Protein AF-A0AA39ZTA0-F1 (afdb_monomer_lite)

Sequence (202 aa):
MQQQRVEQLEAGILAISVSYLLHEIGENNQLAEERLALEELPQDPDLFDNDHMPTEVSLYCSWEAWEEDTAHYDPTECGFGELFVYASCHWTEHFGAVSAASLLPSVAKIEVSCQAGSTRLHSSIAQNCRPDCATKPRLAFDSSLYGALSITSLYGSEAMLQRVLDKSDLDGLGDAFLPRPVMKAADQSLPQICNKERLKRD

Radius of gyration: 18.58 Å; chains: 1; bounding box: 50×43×49 Å

Organism: NCBI:txid1954250

Structure (mmCIF, N/CA/C/O backbone):
data_AF-A0AA39ZTA0-F1
#
_entry.id   AF-A0AA39ZTA0-F1
#
loop_
_atom_site.group_PDB
_atom_site.id
_atom_site.type_symbol
_atom_site.label_atom_id
_atom_site.label_alt_id
_atom_site.label_comp_id
_atom_site.label_asym_id
_atom_site.label_entity_id
_atom_site.label_seq_id
_atom_site.pdbx_PDB_ins_code
_atom_site.Cartn_x
_atom_site.Cartn_y
_atom_site.Cartn_z
_atom_site.occupancy
_atom_site.B_iso_or_equiv
_atom_site.auth_seq_id
_atom_site.auth_comp_id
_atom_site.auth_asym_id
_atom_site.auth_atom_id
_atom_site.pdbx_PDB_model_num
ATOM 1 N N . MET A 1 1 ? -11.759 22.170 15.102 1.00 63.50 1 MET A N 1
ATOM 2 C CA . MET A 1 1 ? -12.431 22.317 13.788 1.00 63.50 1 MET A CA 1
ATOM 3 C C . MET A 1 1 ? -11.475 22.059 12.621 1.00 63.50 1 MET A C 1
ATOM 5 O O . MET A 1 1 ? -11.820 21.273 11.755 1.00 63.50 1 MET A O 1
ATOM 9 N N . GLN A 1 2 ? -10.274 22.655 12.602 1.00 81.06 2 GLN A N 1
ATOM 10 C CA . GLN A 1 2 ? -9.287 22.438 11.530 1.00 81.06 2 GLN A CA 1
ATOM 11 C C . GLN A 1 2 ? -8.723 21.006 11.501 1.00 81.06 2 GLN A C 1
ATOM 13 O O . GLN A 1 2 ? -8.750 20.386 10.449 1.00 81.06 2 GLN A O 1
ATOM 18 N N . GLN A 1 3 ? -8.347 20.438 12.655 1.00 83.69 3 GLN A N 1
ATOM 19 C CA . GLN A 1 3 ? -7.861 19.049 12.742 1.00 83.69 3 GLN A CA 1
ATOM 20 C C . GLN A 1 3 ? -8.875 18.024 12.215 1.00 83.69 3 GLN A C 1
ATOM 22 O O . GLN A 1 3 ? -8.532 17.142 11.443 1.00 83.69 3 GLN A O 1
ATOM 27 N N . GLN A 1 4 ? -10.148 18.190 12.577 1.00 86.19 4 GLN A N 1
ATOM 28 C CA . GLN A 1 4 ? -11.228 17.314 12.120 1.00 86.19 4 GLN A CA 1
ATOM 29 C C . GLN A 1 4 ? -11.439 17.394 10.601 1.00 86.19 4 GLN A C 1
ATOM 31 O O . GLN A 1 4 ? -11.768 16.396 9.974 1.00 86.19 4 GLN A O 1
ATOM 36 N N . ARG A 1 5 ? -11.252 18.577 10.002 1.00 91.25 5 ARG A N 1
ATOM 37 C CA . ARG A 1 5 ? -11.316 18.742 8.545 1.00 91.25 5 ARG A CA 1
ATOM 38 C C . ARG A 1 5 ? -10.146 18.061 7.844 1.00 91.25 5 ARG A C 1
ATOM 40 O O . ARG A 1 5 ? -10.370 17.431 6.822 1.00 91.25 5 ARG A O 1
ATOM 47 N N . VAL A 1 6 ? -8.936 18.181 8.392 1.00 92.94 6 VAL A N 1
ATOM 48 C CA . VAL A 1 6 ? -7.755 17.482 7.865 1.00 92.94 6 VAL A CA 1
ATOM 49 C C . VAL A 1 6 ? -8.001 15.979 7.902 1.00 92.94 6 VAL A C 1
ATOM 51 O O . VAL A 1 6 ? -7.967 15.340 6.865 1.00 92.94 6 VAL A O 1
ATOM 54 N N . GLU A 1 7 ? -8.396 15.431 9.048 1.00 93.00 7 GLU A N 1
ATOM 55 C CA . GLU A 1 7 ? -8.653 13.994 9.186 1.00 93.00 7 GLU A CA 1
ATOM 56 C C . GLU A 1 7 ? -9.778 13.477 8.266 1.00 93.00 7 GLU A C 1
ATOM 58 O O . GLU A 1 7 ? -9.715 12.359 7.763 1.00 93.00 7 GLU A O 1
ATOM 63 N N . GLN A 1 8 ? -10.798 14.296 7.988 1.00 94.31 8 GLN A N 1
ATOM 64 C CA . GLN A 1 8 ? -11.824 13.971 6.990 1.00 94.31 8 GLN A CA 1
ATOM 65 C C . GLN A 1 8 ? -11.265 13.904 5.565 1.00 94.31 8 GLN A C 1
ATOM 67 O O . GLN A 1 8 ? -11.695 13.048 4.793 1.00 94.31 8 GLN A O 1
ATOM 72 N N . LEU A 1 9 ? -10.331 14.791 5.214 1.00 95.69 9 LEU A N 1
ATOM 73 C CA . LEU A 1 9 ? -9.652 14.760 3.919 1.00 95.69 9 LEU A CA 1
ATOM 74 C C . LEU A 1 9 ? -8.748 13.531 3.816 1.00 95.69 9 LEU A C 1
ATOM 76 O O . LEU A 1 9 ? -8.866 12.800 2.840 1.00 95.69 9 LEU A O 1
ATOM 80 N N . GLU A 1 10 ? -7.945 13.254 4.846 1.00 96.00 10 GLU A N 1
ATOM 81 C CA . GLU A 1 10 ? -7.108 12.048 4.943 1.00 96.00 10 GLU A CA 1
ATOM 82 C C . GLU A 1 10 ? -7.944 10.777 4.738 1.00 96.00 10 GLU A C 1
ATOM 84 O O . GLU A 1 10 ? -7.611 9.923 3.919 1.00 96.00 10 GLU A O 1
ATOM 89 N N . ALA A 1 11 ? -9.099 10.682 5.406 1.00 94.88 11 ALA A N 1
ATOM 90 C CA . ALA A 1 11 ? -10.012 9.553 5.256 1.00 94.88 11 ALA A CA 1
ATOM 91 C C . ALA A 1 11 ? -10.636 9.461 3.858 1.00 94.88 11 ALA A C 1
ATOM 93 O O . ALA A 1 11 ? -10.812 8.360 3.331 1.00 94.88 11 ALA A O 1
ATOM 94 N N . GLY A 1 12 ? -10.967 10.602 3.249 1.00 95.88 12 GLY A N 1
ATOM 95 C CA . GLY A 1 12 ? -11.469 10.662 1.879 1.00 95.88 12 GLY A CA 1
ATOM 96 C C . GLY A 1 12 ? -10.432 10.177 0.866 1.00 95.88 12 GLY A C 1
ATOM 97 O O . GLY A 1 12 ? -10.748 9.331 0.030 1.00 95.88 12 GLY A O 1
ATOM 98 N N . ILE A 1 13 ? -9.193 10.660 0.981 1.00 96.12 13 ILE A N 1
ATOM 99 C CA . ILE A 1 13 ? -8.084 10.268 0.105 1.00 96.12 13 ILE A CA 1
ATOM 100 C C . ILE A 1 13 ? -7.766 8.785 0.294 1.00 96.12 13 ILE A C 1
ATOM 102 O O . ILE A 1 13 ? -7.738 8.045 -0.683 1.00 96.12 13 ILE A O 1
ATOM 106 N N . LEU A 1 14 ? -7.646 8.317 1.540 1.00 95.31 14 LEU A N 1
ATOM 107 C CA . LEU A 1 14 ? -7.464 6.900 1.855 1.00 95.31 14 LEU A CA 1
ATOM 108 C C . LEU A 1 14 ? -8.540 6.025 1.202 1.00 95.31 14 LEU A C 1
ATOM 110 O O . LEU A 1 14 ? -8.228 4.994 0.609 1.00 95.31 14 LEU A O 1
ATOM 114 N N . ALA A 1 15 ? -9.812 6.422 1.301 1.00 93.62 15 ALA A N 1
ATOM 115 C CA . ALA A 1 15 ? -10.914 5.661 0.724 1.00 93.62 15 ALA A CA 1
ATOM 116 C C . ALA A 1 15 ? -10.829 5.582 -0.808 1.00 93.62 15 ALA A C 1
ATOM 118 O O . ALA A 1 15 ? -11.132 4.524 -1.373 1.00 93.62 15 ALA A O 1
ATOM 119 N N . ILE A 1 16 ? -10.413 6.670 -1.464 1.00 93.75 16 ILE A N 1
ATOM 120 C CA . ILE A 1 16 ? -10.182 6.714 -2.911 1.00 93.75 16 ILE A CA 1
ATOM 121 C C . ILE A 1 16 ? -9.004 5.809 -3.272 1.00 93.75 16 ILE A C 1
ATOM 123 O O . ILE A 1 16 ? -9.192 4.899 -4.075 1.00 93.75 16 ILE A O 1
ATOM 127 N N . SER A 1 17 ? -7.844 5.981 -2.631 1.00 93.44 17 SER A N 1
ATOM 128 C CA . SER A 1 17 ? -6.638 5.195 -2.910 1.00 93.44 17 SER A CA 1
ATOM 129 C C . SER A 1 17 ? -6.876 3.700 -2.709 1.00 93.44 17 SER A C 1
ATOM 131 O O . SER A 1 17 ? -6.618 2.914 -3.612 1.00 93.44 17 SER A O 1
ATOM 133 N N . VAL A 1 18 ? -7.467 3.287 -1.583 1.00 90.50 18 VAL A N 1
ATOM 134 C CA . VAL A 1 18 ? -7.785 1.869 -1.332 1.00 90.50 18 VAL A CA 1
ATOM 135 C C . VAL A 1 18 ? -8.753 1.327 -2.383 1.00 90.50 18 VAL A C 1
ATOM 137 O O . VAL A 1 18 ? -8.561 0.225 -2.886 1.00 90.50 18 VAL A O 1
ATOM 140 N N . SER A 1 19 ? -9.788 2.086 -2.751 1.00 90.00 19 SER A N 1
ATOM 141 C CA . SER A 1 19 ? -10.749 1.628 -3.764 1.00 90.00 19 SER A CA 1
ATOM 142 C C . SER A 1 19 ? -10.118 1.533 -5.157 1.00 90.00 19 SER A C 1
ATOM 144 O O . SER A 1 19 ? -10.427 0.602 -5.896 1.00 90.00 19 SER A O 1
ATOM 146 N N . TYR A 1 20 ? -9.213 2.454 -5.488 1.00 89.44 20 TYR A N 1
ATOM 147 C CA . TYR A 1 20 ? -8.450 2.461 -6.730 1.00 89.44 20 TYR A CA 1
ATOM 148 C C . TYR A 1 20 ? -7.527 1.239 -6.828 1.00 89.44 20 TYR A C 1
ATOM 150 O O . TYR A 1 20 ? -7.653 0.445 -7.758 1.00 89.44 20 TYR A O 1
ATOM 158 N N . LEU A 1 21 ? -6.690 1.008 -5.808 1.00 87.00 21 LEU A N 1
ATOM 159 C CA . LEU A 1 21 ? -5.797 -0.157 -5.736 1.00 87.00 21 LEU A CA 1
ATOM 160 C C . LEU A 1 21 ? -6.590 -1.475 -5.778 1.00 87.00 21 LEU A C 1
ATOM 162 O O . LEU A 1 21 ? -6.141 -2.470 -6.350 1.00 87.00 21 LEU A O 1
ATOM 166 N N . LEU A 1 22 ? -7.798 -1.490 -5.201 1.00 84.94 22 LEU A N 1
ATOM 167 C CA . LEU A 1 22 ? -8.698 -2.638 -5.267 1.00 84.94 22 LEU A CA 1
ATOM 168 C C . LEU A 1 22 ? -9.242 -2.910 -6.677 1.00 84.94 22 LEU A C 1
ATOM 170 O O . LEU A 1 22 ? -9.410 -4.074 -7.043 1.00 84.94 22 LEU A O 1
ATOM 174 N N . HIS A 1 23 ? -9.559 -1.871 -7.443 1.00 79.88 23 HIS A N 1
ATOM 175 C CA . HIS A 1 23 ? -10.194 -2.029 -8.748 1.00 79.88 23 HIS A CA 1
ATOM 176 C C . HIS A 1 23 ? -9.184 -2.266 -9.873 1.00 79.88 23 HIS A C 1
ATOM 178 O O . HIS A 1 23 ? -9.436 -3.088 -10.749 1.00 79.88 23 HIS A O 1
ATOM 184 N N . GLU A 1 24 ? -8.049 -1.571 -9.834 1.00 68.44 24 GLU A N 1
ATOM 185 C CA . GLU A 1 24 ? -7.188 -1.419 -11.008 1.00 68.44 24 GLU A CA 1
ATOM 186 C C . GLU A 1 24 ? -6.029 -2.407 -11.061 1.00 68.44 24 GLU A C 1
ATOM 188 O O . GLU A 1 24 ? -5.703 -2.919 -12.126 1.00 68.44 24 GLU A O 1
ATOM 193 N N . ILE A 1 25 ? -5.449 -2.750 -9.908 1.00 66.62 25 ILE A N 1
ATOM 194 C CA . ILE A 1 25 ? -4.310 -3.675 -9.873 1.00 66.62 25 ILE A CA 1
ATOM 195 C C . ILE A 1 25 ? -4.772 -5.132 -10.050 1.00 66.62 25 ILE A C 1
ATOM 197 O O . ILE A 1 25 ? -4.015 -5.960 -10.546 1.00 66.62 25 ILE A O 1
ATOM 201 N N . GLY A 1 26 ? -6.033 -5.449 -9.719 1.00 60.84 26 GLY A N 1
ATOM 202 C CA . GLY A 1 26 ? -6.649 -6.752 -10.007 1.00 60.84 26 GLY A CA 1
ATOM 203 C C . GLY A 1 26 ? -5.749 -7.966 -9.708 1.00 60.84 26 GLY A C 1
ATOM 204 O O . GLY A 1 26 ? -4.982 -7.968 -8.747 1.00 60.84 26 GLY A O 1
ATOM 205 N N . GLU A 1 27 ? -5.854 -9.012 -10.531 1.00 60.31 27 GLU A N 1
ATOM 206 C CA . GLU A 1 27 ? -4.940 -10.172 -10.516 1.00 60.31 27 GLU A CA 1
ATOM 207 C C . GLU A 1 27 ? -3.770 -10.025 -11.510 1.00 60.31 27 GLU A C 1
ATOM 209 O O . GLU A 1 27 ? -2.899 -10.894 -11.581 1.00 60.31 27 GLU A O 1
ATOM 214 N N . ASN A 1 28 ? -3.726 -8.934 -12.280 1.00 57.78 28 ASN A N 1
ATOM 215 C CA . ASN A 1 28 ? -2.764 -8.760 -13.362 1.00 57.78 28 ASN A CA 1
ATOM 216 C C . ASN A 1 28 ? -1.393 -8.351 -12.813 1.00 57.78 28 ASN A C 1
ATOM 218 O O . ASN A 1 28 ? -1.232 -7.263 -12.266 1.00 57.78 28 ASN A O 1
ATOM 222 N N . ASN A 1 29 ? -0.378 -9.200 -12.997 1.00 60.38 29 ASN A N 1
ATOM 223 C CA . ASN A 1 29 ? 0.992 -8.914 -12.557 1.00 60.38 29 ASN A CA 1
ATOM 224 C C . ASN A 1 29 ? 1.724 -8.020 -13.567 1.00 60.38 29 ASN A C 1
ATOM 226 O O . ASN A 1 29 ? 2.655 -8.445 -14.247 1.00 60.38 29 ASN A O 1
ATOM 230 N N . GLN A 1 30 ? 1.247 -6.785 -13.716 1.00 63.78 30 GLN A N 1
ATOM 231 C CA . GLN A 1 30 ? 1.757 -5.834 -14.707 1.00 63.78 30 GLN A CA 1
ATOM 232 C C . GLN A 1 30 ? 3.127 -5.250 -14.338 1.00 63.78 30 GLN A C 1
ATOM 234 O O . GLN A 1 30 ? 3.853 -4.822 -15.229 1.00 63.78 30 GLN A O 1
ATOM 239 N N . LEU A 1 31 ? 3.511 -5.307 -13.061 1.00 64.56 31 LEU A N 1
ATOM 240 C CA . LEU A 1 31 ? 4.763 -4.766 -12.521 1.00 64.56 31 LEU A CA 1
ATOM 241 C C . LEU A 1 31 ? 5.812 -5.857 -12.232 1.00 64.56 31 LEU A C 1
ATOM 243 O O . LEU A 1 31 ? 6.645 -5.706 -11.342 1.00 64.56 31 LEU A O 1
ATOM 247 N N . ALA A 1 32 ? 5.745 -6.986 -12.946 1.00 63.62 32 ALA A N 1
ATOM 248 C CA . ALA A 1 32 ? 6.699 -8.076 -12.780 1.00 63.62 32 ALA A CA 1
ATOM 249 C C . ALA A 1 32 ? 8.136 -7.575 -13.002 1.00 63.62 32 ALA A C 1
ATOM 251 O O . ALA A 1 32 ? 8.416 -6.922 -14.007 1.00 63.62 32 ALA A O 1
ATOM 252 N N . GLU A 1 33 ? 9.047 -7.922 -12.090 1.00 64.12 33 GLU A N 1
ATOM 253 C CA . GLU A 1 33 ? 10.464 -7.524 -12.137 1.00 64.12 33 GLU A CA 1
ATOM 254 C C . GLU A 1 33 ? 11.126 -7.863 -13.481 1.00 64.12 33 GLU A C 1
ATOM 256 O O . GLU A 1 33 ? 11.982 -7.126 -13.957 1.00 64.12 33 GLU A O 1
ATOM 261 N N . GLU A 1 34 ? 10.667 -8.931 -14.138 1.00 58.25 34 GLU A N 1
ATOM 262 C CA . GLU A 1 34 ? 11.105 -9.337 -15.476 1.00 58.25 34 GLU A CA 1
ATOM 263 C C . GLU A 1 34 ? 10.804 -8.290 -16.561 1.00 58.25 34 GLU A C 1
ATOM 265 O O . GLU A 1 34 ? 11.609 -8.121 -17.473 1.00 58.25 34 GLU A O 1
ATOM 270 N N . ARG A 1 35 ? 9.674 -7.570 -16.482 1.00 62.28 35 ARG A N 1
ATOM 271 C CA . ARG A 1 35 ? 9.351 -6.490 -17.432 1.00 62.28 35 ARG A CA 1
ATOM 272 C C . ARG A 1 35 ? 10.232 -5.268 -17.204 1.00 62.28 35 ARG A C 1
ATOM 274 O O . ARG A 1 35 ? 10.745 -4.724 -18.173 1.00 62.28 35 ARG A O 1
ATOM 281 N N . LEU A 1 36 ? 10.455 -4.893 -15.946 1.00 67.31 36 LEU A N 1
ATOM 282 C CA . LEU A 1 36 ? 11.346 -3.780 -15.599 1.00 67.31 36 LEU A CA 1
ATOM 283 C C . LEU A 1 36 ? 12.800 -4.079 -15.994 1.00 67.31 36 LEU A C 1
ATOM 285 O O . LEU A 1 36 ? 13.506 -3.201 -16.474 1.00 67.31 36 LEU A O 1
ATOM 289 N N . ALA A 1 37 ? 13.236 -5.336 -15.871 1.00 63.66 37 ALA A N 1
ATOM 290 C CA . ALA A 1 37 ? 14.558 -5.766 -16.320 1.00 63.66 37 ALA A CA 1
ATOM 291 C C . ALA A 1 37 ? 14.762 -5.613 -17.840 1.00 63.66 37 ALA A C 1
ATOM 293 O O . ALA A 1 37 ? 15.895 -5.443 -18.286 1.00 63.66 37 ALA A O 1
ATOM 294 N N . LEU A 1 38 ? 13.690 -5.661 -18.643 1.00 61.66 38 LEU A N 1
ATOM 295 C CA . LEU A 1 38 ? 13.763 -5.406 -20.086 1.00 61.66 38 LEU A CA 1
ATOM 296 C C . LEU A 1 38 ? 13.933 -3.916 -20.405 1.00 61.66 38 LEU A C 1
ATOM 298 O O . LEU A 1 38 ? 14.583 -3.590 -21.394 1.00 61.6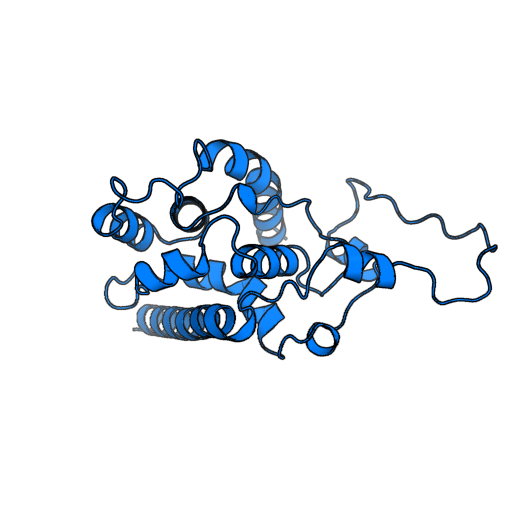6 38 LEU A O 1
ATOM 302 N N . GLU A 1 39 ? 13.383 -3.026 -19.579 1.00 62.06 39 GLU A N 1
ATOM 303 C CA . GLU A 1 39 ? 13.578 -1.575 -19.705 1.00 62.06 39 GLU A CA 1
ATOM 304 C C . GLU A 1 39 ? 14.989 -1.145 -19.283 1.00 62.06 39 GLU A C 1
ATOM 306 O O . GLU A 1 39 ? 15.495 -0.140 -19.773 1.00 62.06 39 GLU A O 1
ATOM 311 N N . GLU A 1 40 ? 15.667 -1.938 -18.446 1.00 62.88 40 GLU A N 1
ATOM 312 C CA . GLU A 1 40 ? 17.084 -1.727 -18.115 1.00 62.88 40 GLU A CA 1
ATOM 313 C C . GLU A 1 40 ? 18.045 -2.116 -19.242 1.00 62.88 40 GLU A C 1
ATOM 315 O O . GLU A 1 40 ? 19.233 -1.787 -19.180 1.00 62.88 40 GLU A O 1
ATOM 320 N N . LEU A 1 41 ? 17.575 -2.852 -20.256 1.00 58.25 41 LEU A N 1
ATOM 321 C CA . LEU A 1 41 ? 18.437 -3.230 -21.366 1.00 58.25 41 LEU A CA 1
ATOM 322 C C . LEU A 1 41 ? 18.794 -1.980 -22.179 1.00 58.25 41 LEU A C 1
ATOM 324 O O . LEU A 1 41 ? 17.885 -1.242 -22.576 1.00 58.25 41 LEU A O 1
ATOM 328 N N . PRO A 1 42 ? 20.088 -1.763 -22.487 1.00 56.44 42 PRO A N 1
ATOM 329 C CA . PRO A 1 42 ? 20.500 -0.673 -23.355 1.00 56.44 42 PRO A CA 1
ATOM 330 C C . PRO A 1 42 ? 19.749 -0.780 -24.683 1.00 56.44 42 PRO A C 1
ATOM 332 O O . PRO A 1 42 ? 19.878 -1.773 -25.399 1.00 56.44 42 PRO A O 1
ATOM 335 N N . GLN A 1 43 ? 18.954 0.237 -25.009 1.00 54.78 43 GLN A N 1
ATOM 336 C CA . GLN A 1 43 ? 18.235 0.312 -26.286 1.00 54.78 43 GLN A CA 1
ATOM 337 C C . GLN A 1 43 ? 19.137 0.838 -27.422 1.00 54.78 43 GLN A C 1
ATOM 339 O O . GLN A 1 43 ? 18.671 1.021 -28.547 1.00 54.78 43 GLN A O 1
ATOM 344 N N . ASP A 1 44 ? 20.419 1.097 -27.133 1.00 51.88 44 ASP A N 1
ATOM 345 C CA . ASP A 1 44 ? 21.379 1.721 -28.045 1.00 51.88 44 ASP A CA 1
ATOM 346 C C . ASP A 1 44 ? 22.199 0.672 -28.833 1.00 51.88 44 ASP A C 1
ATOM 348 O O . ASP A 1 44 ? 22.609 -0.340 -28.257 1.00 51.88 44 ASP A O 1
ATOM 352 N N . PRO A 1 45 ? 22.496 0.877 -30.135 1.00 51.06 45 PRO A N 1
ATOM 353 C CA . PRO A 1 45 ? 23.325 -0.038 -30.925 1.00 51.06 45 PRO A CA 1
ATOM 354 C C . PRO A 1 45 ? 24.809 -0.073 -30.518 1.00 51.06 45 PRO A C 1
ATOM 356 O O . PRO A 1 45 ? 25.505 -1.017 -30.895 1.00 51.06 45 PRO A O 1
ATOM 359 N N . ASP A 1 46 ? 25.302 0.917 -29.766 1.00 53.72 46 ASP A N 1
ATOM 360 C CA . ASP A 1 46 ? 26.715 1.043 -29.365 1.00 53.72 46 ASP A CA 1
ATOM 361 C C . ASP A 1 46 ? 27.018 0.333 -28.029 1.00 53.72 46 ASP A C 1
ATOM 363 O O . ASP A 1 46 ? 27.601 0.875 -27.094 1.00 53.72 46 ASP A O 1
ATOM 367 N N . LEU A 1 47 ? 26.671 -0.955 -27.968 1.00 50.28 47 LEU A N 1
ATOM 368 C CA . LEU A 1 47 ? 26.856 -1.875 -26.830 1.00 50.28 47 LEU A CA 1
ATOM 369 C C . LEU A 1 47 ? 28.325 -2.157 -26.420 1.00 50.28 47 LEU A C 1
ATOM 371 O O . LEU A 1 47 ? 28.575 -3.081 -25.644 1.00 50.28 47 LEU A O 1
ATOM 375 N N . PHE A 1 48 ? 29.307 -1.412 -26.936 1.00 51.78 48 PHE A N 1
ATOM 376 C CA . PHE A 1 48 ? 30.739 -1.648 -26.695 1.00 51.78 48 PHE A CA 1
ATOM 377 C C . PHE A 1 48 ? 31.521 -0.423 -26.207 1.00 51.78 48 PHE A C 1
ATOM 379 O O . PHE A 1 48 ? 32.750 -0.509 -26.130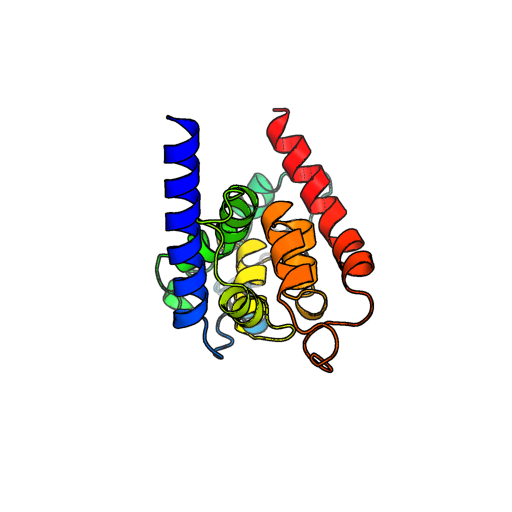 1.00 51.78 48 PHE A O 1
ATOM 386 N N . ASP A 1 49 ? 30.861 0.684 -25.856 1.00 53.88 49 ASP A N 1
ATOM 387 C CA . ASP A 1 49 ? 31.557 1.793 -25.200 1.00 53.88 49 ASP A CA 1
ATOM 388 C C . ASP A 1 49 ? 31.662 1.524 -23.689 1.00 53.88 49 ASP A C 1
ATOM 390 O O . ASP A 1 49 ? 30.674 1.448 -22.961 1.00 53.88 49 ASP A O 1
ATOM 394 N N . ASN A 1 50 ? 32.884 1.262 -23.233 1.00 46.75 50 ASN A N 1
ATOM 395 C CA . ASN A 1 50 ? 33.182 0.600 -21.956 1.00 46.75 50 ASN A CA 1
ATOM 396 C C . ASN A 1 50 ? 33.345 1.589 -20.780 1.00 46.75 50 ASN A C 1
ATOM 398 O O . ASN A 1 50 ? 33.873 1.213 -19.735 1.00 46.75 50 ASN A O 1
ATOM 402 N N . ASP A 1 51 ? 32.937 2.850 -20.960 1.00 52.44 51 ASP A N 1
ATOM 403 C CA . ASP A 1 51 ? 33.220 3.949 -20.022 1.00 52.44 51 ASP A CA 1
ATOM 404 C C . ASP A 1 51 ? 32.060 4.290 -19.066 1.00 52.44 51 ASP A C 1
ATOM 406 O O . ASP A 1 51 ? 32.245 5.070 -18.131 1.00 52.44 51 ASP A O 1
ATOM 410 N N . HIS A 1 52 ? 30.891 3.658 -19.209 1.00 46.22 52 HIS A N 1
ATOM 411 C CA . HIS A 1 52 ? 29.773 3.814 -18.272 1.00 46.22 52 HIS A CA 1
ATOM 412 C C . HIS A 1 52 ? 29.578 2.551 -17.428 1.00 46.22 52 HIS A C 1
ATOM 414 O O . HIS A 1 52 ? 28.711 1.719 -17.681 1.00 46.22 52 HIS A O 1
ATOM 420 N N . MET A 1 53 ? 30.407 2.403 -16.394 1.00 42.25 53 MET A N 1
ATOM 421 C CA . MET A 1 53 ? 30.124 1.454 -15.317 1.00 42.25 53 MET A CA 1
ATOM 422 C C . MET A 1 53 ? 28.841 1.895 -14.590 1.00 42.25 53 MET A C 1
ATOM 424 O O . MET A 1 53 ? 28.794 3.044 -14.149 1.00 42.25 53 MET A O 1
ATOM 428 N N . PRO A 1 54 ? 27.827 1.021 -14.422 1.00 46.06 54 PRO A N 1
ATOM 429 C CA . PRO A 1 54 ? 26.645 1.340 -13.631 1.00 46.06 54 PRO A CA 1
ATOM 430 C C . PRO A 1 54 ? 27.076 1.751 -12.227 1.00 46.06 54 PRO A C 1
ATOM 432 O O . PRO A 1 54 ? 27.845 1.029 -11.584 1.00 46.06 54 PRO A O 1
ATOM 435 N N . THR A 1 55 ? 26.589 2.893 -11.752 1.00 47.22 55 THR A N 1
ATOM 436 C CA . THR A 1 55 ? 26.857 3.374 -10.401 1.00 47.22 55 THR A CA 1
ATOM 437 C C . THR A 1 55 ? 26.268 2.367 -9.406 1.00 47.22 55 THR A C 1
ATOM 439 O O . THR A 1 55 ? 25.069 2.356 -9.131 1.00 47.22 55 THR A O 1
ATOM 442 N N . GLU A 1 56 ? 27.094 1.443 -8.903 1.00 48.38 56 GLU A N 1
ATOM 443 C CA . GLU A 1 56 ? 26.729 0.592 -7.770 1.00 48.38 56 GLU A CA 1
ATOM 444 C C . GLU A 1 56 ? 26.284 1.493 -6.617 1.00 48.38 56 GLU A C 1
ATOM 446 O O . GLU A 1 56 ? 26.902 2.531 -6.364 1.00 48.38 56 GLU A O 1
ATOM 451 N N . VAL A 1 57 ? 25.210 1.095 -5.923 1.00 43.88 57 VAL A N 1
ATOM 452 C CA . VAL A 1 57 ? 24.665 1.827 -4.773 1.00 43.88 57 VAL A CA 1
ATOM 453 C C . VAL A 1 57 ? 25.776 2.036 -3.748 1.00 43.88 57 VAL A C 1
ATOM 455 O O . VAL A 1 57 ? 26.116 1.161 -2.951 1.00 43.88 57 VAL A O 1
ATOM 458 N N . SER A 1 58 ? 26.354 3.229 -3.773 1.00 45.38 58 SER A N 1
ATOM 459 C CA . SER A 1 58 ? 27.272 3.699 -2.757 1.00 45.38 58 SER A CA 1
ATOM 460 C C . SER A 1 58 ? 26.446 4.082 -1.536 1.00 45.38 58 SER A C 1
ATOM 462 O O . SER A 1 58 ? 25.492 4.849 -1.645 1.00 45.38 58 SER A O 1
ATOM 464 N N . LEU A 1 59 ? 26.855 3.626 -0.348 1.00 45.12 59 LEU A N 1
ATOM 465 C CA . LEU A 1 59 ? 26.297 4.041 0.953 1.00 45.12 59 LEU A CA 1
ATOM 466 C C . LEU A 1 59 ? 26.351 5.572 1.200 1.00 45.12 59 LEU A C 1
ATOM 468 O O . LEU A 1 59 ? 25.904 6.036 2.248 1.00 45.12 59 LEU A O 1
ATOM 472 N N . TYR A 1 60 ? 26.918 6.337 0.261 1.00 47.19 60 TYR A N 1
ATOM 473 C CA . TYR A 1 60 ? 27.032 7.794 0.253 1.00 47.19 60 TYR A CA 1
ATOM 474 C C . TYR A 1 60 ? 26.128 8.515 -0.769 1.00 47.19 60 TYR A C 1
ATOM 476 O O . TYR A 1 60 ? 26.134 9.745 -0.772 1.00 47.19 60 TYR A O 1
ATOM 484 N N . CYS A 1 61 ? 25.366 7.815 -1.619 1.00 52.75 61 CYS A N 1
ATOM 485 C CA . CYS A 1 61 ? 24.376 8.459 -2.496 1.00 52.75 61 CYS A CA 1
ATOM 486 C C . CYS A 1 61 ? 23.046 8.668 -1.760 1.00 52.75 61 CYS A C 1
ATOM 488 O O . CYS A 1 61 ? 22.583 7.780 -1.041 1.00 52.75 61 CYS A O 1
ATOM 490 N N . SER A 1 62 ? 22.437 9.846 -1.927 1.00 65.44 62 SER A N 1
ATOM 491 C CA . SER A 1 62 ? 21.052 10.070 -1.503 1.00 65.44 62 SER A CA 1
ATOM 492 C C . SER A 1 62 ? 20.094 9.366 -2.471 1.00 65.44 62 SER A C 1
ATOM 494 O O . SER A 1 62 ? 20.489 9.035 -3.592 1.00 65.44 62 SER A O 1
ATOM 496 N N . TRP A 1 63 ? 18.852 9.105 -2.044 1.00 63.62 63 TRP A N 1
ATOM 497 C CA . TRP A 1 63 ? 17.857 8.456 -2.910 1.00 63.62 63 TRP A CA 1
ATOM 498 C C . TRP A 1 63 ? 17.624 9.266 -4.179 1.00 63.62 63 TRP A C 1
ATOM 500 O O . TRP A 1 63 ? 17.597 8.697 -5.259 1.00 63.62 63 TRP A O 1
ATOM 510 N N . GLU A 1 64 ? 17.580 10.587 -4.037 1.00 66.06 64 GLU A N 1
ATOM 511 C CA . GLU A 1 64 ? 17.337 11.530 -5.122 1.00 66.06 64 GLU A CA 1
ATOM 512 C C . GLU A 1 64 ? 18.444 11.453 -6.186 1.00 66.06 64 GLU A C 1
ATOM 514 O O . GLU A 1 64 ? 18.157 11.364 -7.373 1.00 66.06 64 GLU A O 1
ATOM 519 N N . ALA A 1 65 ? 19.715 11.400 -5.766 1.00 66.06 65 ALA A N 1
ATOM 520 C CA . ALA A 1 65 ? 20.847 11.297 -6.689 1.00 66.06 65 ALA A CA 1
ATOM 521 C C . ALA A 1 65 ? 20.934 9.927 -7.383 1.00 66.06 65 ALA A C 1
ATOM 523 O O . ALA A 1 65 ? 21.439 9.824 -8.496 1.00 66.06 65 ALA A O 1
ATOM 524 N N . TRP A 1 66 ? 20.473 8.867 -6.717 1.00 66.31 66 TRP A N 1
ATOM 525 C CA . TRP A 1 66 ? 20.432 7.526 -7.295 1.00 66.31 66 TRP A CA 1
ATOM 526 C C . TRP A 1 66 ? 19.267 7.358 -8.283 1.00 66.31 66 TRP A C 1
ATOM 528 O O . TRP A 1 66 ? 19.418 6.693 -9.307 1.00 66.31 66 TRP A O 1
ATOM 538 N N . GLU A 1 67 ? 18.122 7.980 -8.003 1.00 68.12 67 GLU A N 1
ATOM 539 C CA . GLU A 1 67 ? 16.964 7.955 -8.898 1.00 68.12 67 GLU A CA 1
ATOM 540 C C . GLU A 1 67 ? 17.207 8.751 -10.173 1.00 68.12 67 GLU A C 1
ATOM 542 O O . GLU A 1 67 ? 16.893 8.242 -11.241 1.00 68.12 67 GLU A O 1
ATOM 547 N N . GLU A 1 68 ? 17.846 9.925 -10.100 1.00 68.62 68 GLU A N 1
ATOM 548 C CA . GLU A 1 68 ? 18.189 10.719 -11.293 1.00 68.62 68 GLU A CA 1
ATOM 549 C C . GLU A 1 68 ? 19.056 9.953 -12.312 1.00 68.62 68 GLU A C 1
ATOM 551 O O . GLU A 1 68 ? 18.932 10.188 -13.513 1.00 68.62 68 GLU A O 1
ATOM 556 N N . ASP A 1 69 ? 19.905 9.028 -11.850 1.00 69.75 69 ASP A N 1
ATOM 557 C CA . ASP A 1 69 ? 20.818 8.228 -12.686 1.00 69.75 69 ASP A CA 1
ATOM 558 C C . ASP A 1 69 ? 20.209 6.880 -13.133 1.00 69.75 69 ASP A C 1
ATOM 560 O O . ASP A 1 69 ? 20.852 6.090 -13.825 1.00 69.75 69 ASP A O 1
ATOM 564 N N . THR A 1 70 ? 18.965 6.584 -12.736 1.00 72.38 70 THR A N 1
ATOM 565 C CA . THR A 1 70 ? 18.289 5.317 -13.051 1.00 72.38 70 THR A CA 1
ATOM 566 C C . THR A 1 70 ? 17.258 5.505 -14.168 1.00 72.38 70 THR A C 1
ATOM 568 O O . THR A 1 70 ? 16.614 6.545 -14.290 1.00 72.38 70 THR A O 1
ATOM 571 N N . ALA A 1 71 ? 17.085 4.489 -15.018 1.00 81.38 71 ALA A N 1
ATOM 572 C CA . ALA A 1 71 ? 16.020 4.485 -16.017 1.00 81.38 71 ALA A CA 1
ATOM 573 C C . ALA A 1 71 ? 14.642 4.541 -15.338 1.00 81.38 71 ALA A C 1
ATOM 575 O O . ALA A 1 71 ? 14.455 3.998 -14.249 1.00 81.38 71 ALA A O 1
ATOM 576 N N . HIS A 1 72 ? 13.672 5.178 -15.990 1.00 85.06 72 HIS A N 1
ATOM 577 C CA . HIS A 1 72 ? 12.316 5.322 -15.472 1.00 85.06 72 HIS A CA 1
ATOM 578 C C . HIS A 1 72 ? 11.315 4.656 -16.409 1.00 85.06 72 HIS A C 1
ATOM 580 O O . HIS A 1 72 ? 11.445 4.770 -17.629 1.00 85.06 72 HIS A O 1
ATOM 586 N N . TYR A 1 73 ? 10.315 3.994 -15.835 1.00 85.69 73 TYR A N 1
ATOM 587 C CA . TYR A 1 73 ? 9.205 3.408 -16.579 1.00 85.69 73 TYR A CA 1
ATOM 588 C C . TYR A 1 73 ? 7.971 4.300 -16.510 1.00 85.69 73 TYR A C 1
ATOM 590 O O . TYR A 1 73 ? 7.784 5.051 -15.551 1.00 85.69 73 TYR A O 1
ATOM 598 N N . ASP A 1 74 ? 7.102 4.184 -17.512 1.00 85.50 74 ASP A N 1
ATOM 599 C CA . ASP A 1 74 ? 5.785 4.809 -17.486 1.00 85.50 74 ASP A CA 1
ATOM 600 C C . ASP A 1 74 ? 4.745 3.800 -16.950 1.00 85.50 74 ASP A C 1
ATOM 602 O O . ASP A 1 74 ? 4.476 2.768 -17.583 1.00 85.50 74 ASP A O 1
ATOM 606 N N . PRO A 1 75 ? 4.114 4.064 -15.790 1.00 85.50 75 PRO A N 1
ATOM 607 C CA . PRO A 1 75 ? 3.046 3.221 -15.259 1.00 85.50 75 PRO A CA 1
ATOM 608 C C . PRO A 1 75 ? 1.885 3.010 -16.241 1.00 85.50 75 PRO A C 1
ATOM 610 O O . PRO A 1 75 ? 1.259 1.947 -16.227 1.00 85.50 75 PRO A O 1
ATOM 613 N N . THR A 1 76 ? 1.619 3.979 -17.122 1.00 85.50 76 THR A N 1
ATOM 614 C CA . THR A 1 76 ? 0.557 3.892 -18.132 1.00 85.50 76 THR A CA 1
ATOM 615 C C . THR A 1 76 ? 0.887 2.914 -19.249 1.00 85.50 76 THR A C 1
ATOM 617 O O . THR A 1 76 ? 0.019 2.135 -19.652 1.00 85.50 76 THR A O 1
ATOM 620 N N . GLU A 1 77 ? 2.153 2.828 -19.660 1.00 82.75 77 GLU A N 1
ATOM 621 C CA . GLU A 1 77 ? 2.645 1.779 -20.564 1.00 82.75 77 GLU A CA 1
ATOM 622 C C . GLU A 1 77 ? 2.642 0.397 -19.890 1.00 82.75 77 GLU A C 1
ATOM 624 O O . GLU A 1 77 ? 2.515 -0.649 -20.541 1.00 82.75 77 GLU A O 1
ATOM 629 N N . CYS A 1 78 ? 2.701 0.370 -18.557 1.00 77.25 78 CYS A N 1
ATOM 630 C CA . CYS A 1 78 ? 2.513 -0.847 -17.779 1.00 77.25 78 CYS A CA 1
ATOM 631 C C . CYS A 1 78 ? 1.045 -1.285 -17.656 1.00 77.25 78 CYS A C 1
ATOM 633 O O . CYS A 1 78 ? 0.817 -2.443 -17.302 1.00 77.25 78 CYS A O 1
ATOM 635 N N . GLY A 1 79 ? 0.080 -0.436 -18.028 1.00 80.00 79 GLY A N 1
ATOM 636 C CA . GLY A 1 79 ? -1.358 -0.712 -17.952 1.00 80.00 79 GLY A CA 1
ATOM 637 C C . GLY A 1 79 ? -2.046 -0.162 -16.700 1.00 80.00 79 GLY A C 1
ATOM 638 O O . GLY A 1 79 ? -3.228 -0.447 -16.498 1.00 80.00 79 GLY A O 1
ATOM 639 N N . PHE A 1 80 ? -1.333 0.627 -15.893 1.00 84.62 80 PHE A N 1
ATOM 640 C CA . PHE A 1 80 ? -1.870 1.324 -14.730 1.00 84.62 80 PHE A CA 1
ATOM 641 C C . PHE A 1 80 ? -2.312 2.746 -15.088 1.00 84.62 80 PHE A C 1
ATOM 643 O O . PHE A 1 80 ? -1.761 3.392 -15.969 1.00 84.62 80 PHE A O 1
ATOM 650 N N . GLY A 1 81 ? -3.310 3.274 -14.400 1.00 85.00 81 GLY A N 1
ATOM 651 C CA . GLY A 1 81 ? -3.782 4.639 -14.587 1.00 85.00 81 GLY A CA 1
ATOM 652 C C . GLY A 1 81 ? -2.964 5.673 -13.820 1.00 85.00 81 GLY A C 1
ATOM 653 O O . GLY A 1 81 ? -2.098 5.370 -13.001 1.00 85.00 81 GLY A O 1
ATOM 654 N N . GLU A 1 82 ? -3.301 6.938 -14.059 1.00 85.94 82 GLU A N 1
ATOM 655 C CA . GLU A 1 82 ? -2.564 8.112 -13.569 1.00 85.94 82 GLU A CA 1
ATOM 656 C C . GLU A 1 82 ? -2.499 8.213 -12.034 1.00 85.94 82 GLU A C 1
ATOM 658 O O . GLU A 1 82 ? -1.610 8.859 -11.484 1.00 85.94 82 GLU A O 1
ATOM 663 N N . LEU A 1 83 ? -3.434 7.578 -11.319 1.00 90.81 83 LEU A N 1
ATOM 664 C CA . LEU A 1 83 ? -3.474 7.613 -9.856 1.00 90.81 83 LEU A CA 1
ATOM 665 C C . LEU A 1 83 ? -2.624 6.505 -9.216 1.00 90.81 83 LEU A C 1
ATOM 667 O O . LEU A 1 83 ? -2.409 6.535 -8.006 1.00 90.81 83 LEU A O 1
ATOM 671 N N . PHE A 1 84 ? -2.124 5.537 -9.986 1.00 90.06 84 PHE A N 1
ATOM 672 C CA . PHE A 1 84 ? -1.470 4.348 -9.444 1.00 90.06 84 PHE A CA 1
ATOM 673 C C . PHE A 1 84 ? -0.234 4.642 -8.606 1.00 90.06 84 PHE A C 1
ATOM 675 O O . PHE A 1 84 ? -0.124 4.105 -7.500 1.00 90.06 84 PHE A O 1
ATOM 682 N N . VAL A 1 85 ? 0.646 5.521 -9.086 1.00 91.12 85 VAL A N 1
ATOM 683 C CA . VAL A 1 85 ? 1.855 5.919 -8.353 1.00 91.12 85 VAL A CA 1
ATOM 684 C C . VAL A 1 85 ? 1.466 6.547 -7.023 1.00 91.12 85 VAL A C 1
ATOM 686 O O . VAL A 1 85 ? 1.849 6.063 -5.960 1.00 91.12 85 VAL A O 1
ATOM 689 N N . TYR A 1 86 ? 0.605 7.565 -7.073 1.00 93.75 86 TYR A N 1
ATOM 690 C CA . TYR A 1 86 ? 0.160 8.274 -5.880 1.00 93.75 86 TYR A CA 1
ATOM 691 C C . TYR A 1 86 ? -0.521 7.340 -4.876 1.00 93.75 86 TYR A C 1
ATOM 693 O O . TYR A 1 86 ? -0.172 7.321 -3.693 1.00 93.75 86 TYR A O 1
ATOM 701 N N . ALA A 1 87 ? -1.486 6.546 -5.346 1.00 93.00 87 ALA A N 1
ATOM 702 C CA . ALA A 1 87 ? -2.227 5.630 -4.501 1.00 93.00 87 ALA A CA 1
ATOM 703 C C . ALA A 1 87 ? -1.284 4.615 -3.856 1.00 93.00 87 ALA A C 1
ATOM 705 O O . ALA A 1 87 ? -1.383 4.416 -2.653 1.00 93.00 87 ALA A O 1
ATOM 706 N N . SER A 1 88 ? -0.350 4.031 -4.608 1.00 90.31 88 SER A N 1
ATOM 707 C CA . SER A 1 88 ? 0.589 3.030 -4.095 1.00 90.31 88 SER A CA 1
ATOM 708 C C . SER A 1 88 ? 1.594 3.601 -3.093 1.00 90.31 88 SER A C 1
ATOM 710 O O . SER A 1 88 ? 1.888 2.935 -2.102 1.00 90.31 88 SER A O 1
ATOM 712 N N . CYS A 1 89 ? 2.068 4.830 -3.301 1.00 90.25 89 CYS A N 1
ATOM 713 C CA . CYS A 1 89 ? 3.080 5.461 -2.450 1.00 90.25 89 CYS A CA 1
ATOM 714 C C . CYS A 1 89 ? 2.509 6.113 -1.179 1.00 90.25 89 CYS A C 1
ATOM 716 O O . CYS A 1 89 ? 3.175 6.126 -0.144 1.00 90.25 89 CYS A O 1
ATOM 718 N N . HIS A 1 90 ? 1.284 6.651 -1.223 1.00 92.31 90 HIS A N 1
ATOM 719 C CA . HIS A 1 90 ? 0.775 7.508 -0.140 1.00 92.31 90 HIS A CA 1
ATOM 720 C C . HIS A 1 90 ? -0.388 6.925 0.658 1.00 92.31 90 HIS A C 1
ATOM 722 O O . HIS A 1 90 ? -0.690 7.425 1.744 1.00 92.31 90 HIS A O 1
ATOM 728 N N . TRP A 1 91 ? -1.043 5.852 0.200 1.00 92.94 91 TRP A N 1
ATOM 729 C CA . TRP A 1 91 ? -2.209 5.326 0.919 1.00 92.94 91 TRP A CA 1
ATOM 730 C C . TRP A 1 91 ? -1.894 4.933 2.371 1.00 92.94 91 TRP A C 1
ATOM 732 O O . TRP A 1 91 ? -2.725 5.165 3.246 1.00 92.94 91 TRP A O 1
ATOM 742 N N . THR A 1 92 ? -0.697 4.406 2.654 1.00 90.75 92 THR A N 1
ATOM 743 C CA . THR A 1 92 ? -0.262 4.058 4.017 1.00 90.75 92 THR A CA 1
ATOM 744 C C . THR A 1 92 ? -0.055 5.279 4.910 1.00 90.75 92 THR A C 1
ATOM 746 O O . THR A 1 92 ? -0.223 5.187 6.122 1.00 90.75 92 THR A O 1
ATOM 749 N N . GLU A 1 93 ? 0.288 6.433 4.335 1.00 91.94 93 GLU A N 1
ATOM 750 C CA . GLU A 1 93 ? 0.447 7.683 5.086 1.00 91.94 93 GLU A CA 1
ATOM 751 C C . GLU A 1 93 ? -0.923 8.197 5.536 1.00 91.94 93 GLU A C 1
ATOM 753 O O . GLU A 1 93 ? -1.133 8.459 6.723 1.00 91.94 93 GLU A O 1
ATOM 758 N N . HIS A 1 94 ? -1.894 8.199 4.619 1.00 94.12 94 HIS A N 1
ATOM 759 C CA . HIS A 1 94 ? -3.291 8.503 4.935 1.00 94.12 94 HIS A CA 1
ATOM 760 C C . HIS A 1 94 ? -3.892 7.476 5.910 1.00 94.12 94 HIS A C 1
ATOM 762 O O . HIS A 1 94 ? -4.668 7.824 6.798 1.00 94.12 94 HIS A O 1
ATOM 768 N N . PHE A 1 95 ? -3.506 6.203 5.795 1.00 92.94 95 PHE A N 1
ATOM 769 C CA . PHE A 1 95 ? -3.950 5.131 6.688 1.00 92.94 95 PHE A CA 1
ATOM 770 C C . PHE A 1 95 ? -3.519 5.352 8.145 1.00 92.94 95 PHE A C 1
ATOM 772 O O . PHE A 1 95 ? -4.306 5.098 9.061 1.00 92.94 95 PHE A O 1
ATOM 779 N N . GLY A 1 96 ? -2.310 5.875 8.359 1.00 92.56 96 GLY A N 1
ATOM 780 C CA . GLY A 1 96 ? -1.804 6.250 9.680 1.00 92.56 96 GLY A CA 1
ATOM 781 C C . GLY A 1 96 ? -2.387 7.557 10.220 1.00 92.56 96 GLY A C 1
ATOM 782 O O . GLY A 1 96 ? -2.508 7.720 11.435 1.00 92.56 96 GLY A O 1
ATOM 783 N N . ALA A 1 97 ? -2.784 8.476 9.336 1.00 92.56 97 ALA A N 1
ATOM 784 C CA . ALA A 1 97 ? -3.312 9.788 9.707 1.00 92.56 97 ALA A CA 1
ATOM 785 C C . ALA A 1 97 ? -4.775 9.761 10.195 1.00 92.56 97 ALA A C 1
ATOM 787 O O . ALA A 1 97 ? -5.204 10.677 10.900 1.00 92.56 97 ALA A O 1
ATOM 788 N N . VAL A 1 98 ? -5.547 8.723 9.851 1.00 92.88 98 VAL A N 1
ATOM 789 C CA . VAL A 1 98 ? -6.953 8.587 10.264 1.00 92.88 98 VAL A CA 1
ATOM 790 C C . VAL A 1 98 ? -7.049 7.814 11.576 1.00 92.88 98 VAL A C 1
ATOM 792 O O . VAL A 1 98 ? -6.705 6.636 11.646 1.00 92.88 98 VAL A O 1
ATOM 795 N N . SER A 1 99 ? -7.586 8.451 12.614 1.00 92.00 99 SER A N 1
ATOM 796 C CA . SER A 1 99 ? -7.737 7.887 13.964 1.00 92.00 99 SER A CA 1
ATOM 797 C C . SER A 1 99 ? -9.195 7.837 14.438 1.00 92.00 99 SER A C 1
ATOM 799 O O . SER A 1 99 ? -9.582 6.961 15.214 1.00 92.00 99 SER A O 1
ATOM 801 N N . ALA A 1 100 ? -10.046 8.733 13.936 1.00 90.88 100 ALA A N 1
ATOM 802 C CA . ALA A 1 100 ? -11.450 8.804 14.297 1.00 90.88 100 ALA A CA 1
ATOM 803 C C . ALA A 1 100 ? -12.200 7.546 13.843 1.00 90.88 100 ALA A C 1
ATOM 805 O O . ALA A 1 100 ? -12.339 7.265 12.651 1.00 90.88 100 ALA A O 1
ATOM 806 N N . ALA A 1 101 ? -12.776 6.825 14.805 1.00 86.25 101 ALA A N 1
ATOM 807 C CA . ALA A 1 101 ? -13.445 5.546 14.583 1.00 86.25 101 ALA A CA 1
ATOM 808 C C . ALA A 1 101 ? -14.525 5.568 13.479 1.00 86.25 101 ALA A C 1
ATOM 810 O O . ALA A 1 101 ? -14.736 4.554 12.811 1.00 86.25 101 ALA A O 1
ATOM 811 N N . SER A 1 102 ? -15.220 6.689 13.270 1.00 89.12 102 SER A N 1
ATOM 812 C CA . SER A 1 102 ? -16.237 6.831 12.217 1.00 89.12 102 SER A CA 1
ATOM 813 C C . SER A 1 102 ? -15.665 6.982 10.803 1.00 89.12 102 SER A C 1
ATOM 815 O O . SER A 1 102 ? -16.403 6.799 9.842 1.00 89.12 102 SER A O 1
ATOM 817 N N . LEU A 1 103 ? -14.388 7.350 10.677 1.00 91.38 103 LEU A N 1
ATOM 818 C CA . LEU A 1 103 ? -13.699 7.618 9.409 1.00 91.38 103 LEU A CA 1
ATOM 819 C C . LEU A 1 103 ? -12.776 6.474 8.977 1.00 91.38 103 LEU A C 1
ATOM 821 O O . LEU A 1 103 ? -12.405 6.378 7.811 1.00 91.38 103 LEU A O 1
ATOM 825 N N . LEU A 1 104 ? -12.418 5.603 9.917 1.00 89.75 104 LEU A N 1
ATOM 826 C CA . LEU A 1 104 ? -11.607 4.421 9.668 1.00 89.75 104 LEU A CA 1
ATOM 827 C C . LEU A 1 104 ? -12.252 3.509 8.598 1.00 89.75 104 LEU A C 1
ATOM 829 O O . LEU A 1 104 ? -13.442 3.187 8.721 1.00 89.75 104 LEU A O 1
ATOM 833 N N . PRO A 1 105 ? -11.485 3.034 7.597 1.00 88.44 105 PRO A N 1
ATOM 834 C CA . PRO A 1 105 ? -11.979 2.128 6.564 1.00 88.44 105 PRO A CA 1
ATOM 835 C C . PRO A 1 105 ? -12.515 0.800 7.120 1.00 88.44 105 PRO A C 1
ATOM 837 O O . PRO A 1 105 ? -12.287 0.414 8.270 1.00 88.44 105 PRO A O 1
ATOM 840 N N . SER A 1 106 ? -13.251 0.082 6.267 1.00 89.69 106 SER A N 1
ATOM 841 C CA . SER A 1 106 ? -13.728 -1.271 6.565 1.00 89.69 106 SER A CA 1
ATOM 842 C C . SER A 1 106 ? -12.557 -2.247 6.670 1.00 89.69 106 SER A C 1
ATOM 844 O O . SER A 1 106 ? -11.738 -2.303 5.755 1.00 89.69 106 SER A O 1
ATOM 846 N N . VAL A 1 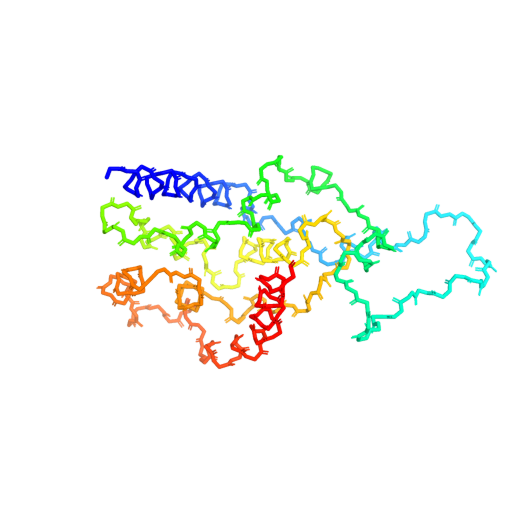107 ? -12.535 -3.063 7.729 1.00 88.56 107 VAL A N 1
ATOM 847 C CA . VAL A 1 107 ? -11.513 -4.105 7.936 1.00 88.56 107 VAL A CA 1
ATOM 848 C C . VAL A 1 107 ? -11.466 -5.064 6.749 1.00 88.56 107 VAL A C 1
ATOM 850 O O . VAL A 1 107 ? -10.396 -5.264 6.196 1.00 88.56 107 VAL A O 1
ATOM 853 N N . ALA A 1 108 ? -12.620 -5.504 6.237 1.00 87.75 108 ALA A N 1
ATOM 854 C CA . ALA A 1 108 ? -12.681 -6.377 5.062 1.00 87.75 108 ALA A CA 1
ATOM 855 C C . ALA A 1 108 ? -12.023 -5.762 3.811 1.00 87.75 108 ALA A C 1
ATOM 857 O O . ALA A 1 108 ? -11.397 -6.464 3.024 1.00 87.75 108 ALA A O 1
ATOM 858 N N . LYS A 1 109 ? -12.127 -4.437 3.614 1.00 87.31 109 LYS A N 1
ATOM 859 C CA . LYS A 1 109 ? -11.434 -3.773 2.494 1.00 87.31 109 LYS A CA 1
ATOM 860 C C . LYS A 1 109 ? -9.921 -3.792 2.692 1.00 87.31 109 LYS A C 1
ATOM 862 O O . LYS A 1 109 ? -9.203 -3.987 1.717 1.00 87.31 109 LYS A O 1
ATOM 867 N N . ILE A 1 110 ? -9.450 -3.595 3.923 1.00 89.00 110 ILE A N 1
ATOM 868 C CA . ILE A 1 110 ? -8.023 -3.669 4.255 1.00 89.00 110 ILE A CA 1
ATOM 869 C C . ILE A 1 110 ? -7.511 -5.100 4.093 1.00 89.00 110 ILE A C 1
ATOM 871 O O . ILE A 1 110 ? -6.482 -5.293 3.462 1.00 89.00 110 ILE A O 1
ATOM 875 N N . GLU A 1 111 ? -8.246 -6.104 4.568 1.00 87.50 111 GLU A N 1
ATOM 876 C CA . GLU A 1 111 ? -7.893 -7.519 4.412 1.00 87.50 111 GLU A CA 1
ATOM 877 C C . GLU A 1 111 ? -7.750 -7.922 2.943 1.00 87.50 111 GLU A C 1
ATOM 879 O O . GLU A 1 111 ? -6.743 -8.515 2.572 1.00 87.50 111 GLU A O 1
ATOM 884 N N . VAL A 1 112 ? -8.701 -7.534 2.088 1.00 86.88 112 VAL A N 1
ATOM 885 C CA . VAL A 1 112 ? -8.636 -7.818 0.644 1.00 86.88 112 VAL A CA 1
ATOM 886 C C . VAL A 1 112 ? -7.515 -7.032 -0.046 1.00 86.88 112 VAL A C 1
ATOM 888 O O . VAL A 1 112 ? -6.864 -7.546 -0.958 1.00 86.88 112 VAL A O 1
ATOM 891 N N . SER A 1 113 ? -7.276 -5.784 0.368 1.00 83.94 113 SER A N 1
ATOM 892 C CA . SER A 1 113 ? -6.211 -4.952 -0.217 1.00 83.94 113 SER A CA 1
ATOM 893 C C . SER A 1 113 ? -4.823 -5.469 0.150 1.00 83.94 113 SER A C 1
ATOM 895 O O . SER A 1 113 ? -3.914 -5.460 -0.675 1.00 83.94 113 SER A O 1
ATOM 897 N N . CYS A 1 114 ? -4.688 -5.955 1.381 1.00 85.56 114 CYS A N 1
ATOM 898 C CA . CYS A 1 114 ? -3.455 -6.440 1.979 1.00 85.56 114 CYS A CA 1
ATOM 899 C C . CYS A 1 114 ? -3.418 -7.967 2.057 1.00 85.56 114 CYS A C 1
ATOM 901 O O . CYS A 1 114 ? -2.781 -8.520 2.955 1.00 85.56 114 CYS A O 1
ATOM 903 N N . GLN A 1 115 ? -4.123 -8.658 1.161 1.00 85.56 115 GLN A N 1
ATOM 904 C CA . GLN A 1 115 ? -4.116 -10.111 1.144 1.00 85.56 115 GLN A CA 1
ATOM 905 C C . GLN A 1 115 ? -2.696 -10.592 0.831 1.00 85.56 115 GLN A C 1
ATOM 907 O O . GLN A 1 115 ? -2.128 -10.245 -0.211 1.00 85.56 115 GLN A O 1
ATOM 912 N N . ALA A 1 116 ? -2.125 -11.377 1.746 1.00 81.62 116 ALA A N 1
ATOM 913 C CA . ALA A 1 116 ? -0.776 -11.909 1.605 1.00 81.62 116 ALA A CA 1
ATOM 914 C C . ALA A 1 116 ? -0.655 -12.733 0.313 1.00 81.62 116 ALA A C 1
ATOM 916 O O . ALA A 1 116 ? -1.551 -13.505 -0.031 1.00 81.62 116 ALA A O 1
ATOM 917 N N . GLY A 1 117 ? 0.440 -12.532 -0.421 1.00 76.88 117 GLY A N 1
ATOM 918 C CA . GLY A 1 117 ? 0.682 -13.204 -1.701 1.00 76.88 117 GLY A CA 1
ATOM 919 C C . GLY A 1 117 ? -0.200 -12.733 -2.863 1.00 76.88 117 GLY A C 1
ATOM 920 O O . GLY A 1 117 ? -0.093 -13.287 -3.953 1.00 76.88 117 GLY A O 1
ATOM 921 N N . SER A 1 118 ? -1.056 -11.722 -2.674 1.00 82.69 118 SER A N 1
ATOM 922 C CA . SER A 1 118 ? -1.823 -11.159 -3.786 1.00 82.69 118 SER A CA 1
ATOM 923 C C . SER A 1 118 ? -0.944 -10.300 -4.696 1.00 82.69 118 SER A C 1
ATOM 925 O O . SER A 1 118 ? -0.125 -9.505 -4.227 1.00 82.69 118 SER A O 1
ATOM 927 N N . THR A 1 119 ? -1.179 -10.400 -6.007 1.00 82.31 119 THR A N 1
ATOM 928 C CA . THR A 1 119 ? -0.553 -9.538 -7.021 1.00 82.31 119 THR A CA 1
ATOM 929 C C . THR A 1 119 ? -0.764 -8.062 -6.706 1.00 82.31 119 THR A C 1
ATOM 931 O O . THR A 1 119 ? 0.154 -7.259 -6.820 1.00 82.31 119 THR A O 1
ATOM 934 N N . ARG A 1 120 ? -1.959 -7.719 -6.216 1.00 85.00 120 ARG A N 1
ATOM 935 C CA . ARG A 1 120 ? -2.319 -6.372 -5.779 1.00 85.00 120 ARG A CA 1
ATOM 936 C C . ARG A 1 120 ? -1.338 -5.798 -4.769 1.00 85.00 120 ARG A C 1
ATOM 938 O O . ARG A 1 120 ? -0.812 -4.701 -4.959 1.00 85.00 120 ARG A O 1
ATOM 945 N N . LEU A 1 121 ? -1.115 -6.549 -3.692 1.00 84.00 121 LEU A N 1
ATOM 946 C CA . LEU A 1 121 ? -0.219 -6.130 -2.632 1.00 84.00 121 LEU A CA 1
ATOM 947 C C . LEU A 1 121 ? 1.218 -6.039 -3.146 1.00 84.00 121 LEU A C 1
ATOM 949 O O . LEU A 1 121 ? 1.916 -5.074 -2.847 1.00 84.00 121 LEU A O 1
ATOM 953 N N .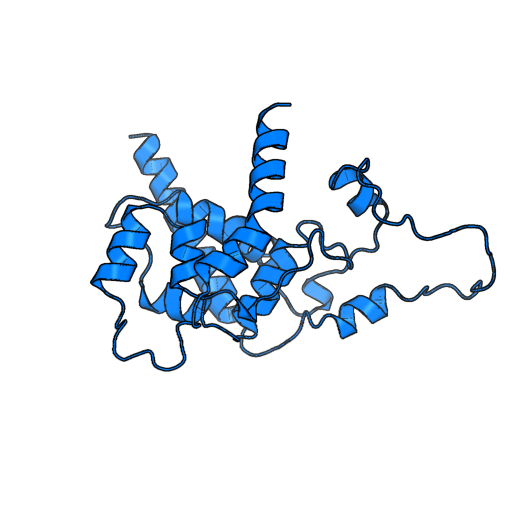 HIS A 1 122 ? 1.630 -7.010 -3.961 1.00 84.94 122 HIS A N 1
ATOM 954 C CA . HIS A 1 122 ? 2.946 -7.012 -4.582 1.00 84.94 122 HIS A CA 1
ATOM 955 C C . HIS A 1 122 ? 3.182 -5.762 -5.440 1.00 84.94 122 HIS A C 1
ATOM 957 O O . HIS A 1 122 ? 4.138 -5.038 -5.183 1.00 84.94 122 HIS A O 1
ATOM 963 N N . SER A 1 123 ? 2.301 -5.450 -6.398 1.00 85.12 123 SER A N 1
ATOM 964 C CA . SER A 1 123 ? 2.478 -4.297 -7.291 1.00 85.12 123 SER A CA 1
ATOM 965 C C . SER A 1 123 ? 2.397 -2.965 -6.548 1.00 85.12 123 SER A C 1
ATOM 967 O O . SER A 1 123 ? 3.200 -2.076 -6.818 1.00 85.12 123 SER A O 1
ATOM 969 N N . SER A 1 124 ? 1.481 -2.831 -5.580 1.00 86.25 124 SER A N 1
ATOM 970 C CA . SER A 1 124 ? 1.390 -1.610 -4.772 1.00 86.25 124 SER A CA 1
ATOM 971 C C . SER A 1 124 ? 2.682 -1.366 -3.993 1.00 86.25 124 SER A C 1
ATOM 973 O O . SER A 1 124 ? 3.200 -0.250 -3.984 1.00 86.25 124 SER A O 1
ATOM 975 N N . ILE A 1 125 ? 3.257 -2.407 -3.385 1.00 84.19 125 ILE A N 1
ATOM 976 C CA . ILE A 1 125 ? 4.497 -2.224 -2.639 1.00 84.19 125 ILE A CA 1
ATOM 977 C C . ILE A 1 125 ? 5.707 -2.067 -3.570 1.00 84.19 125 ILE A C 1
ATOM 979 O O . ILE A 1 125 ? 6.573 -1.235 -3.305 1.00 84.19 125 ILE A O 1
ATOM 983 N N . ALA A 1 126 ? 5.751 -2.791 -4.688 1.00 84.81 126 ALA A N 1
ATOM 984 C CA . ALA A 1 126 ? 6.791 -2.626 -5.697 1.00 84.81 126 ALA A CA 1
ATOM 985 C C . ALA A 1 126 ? 6.856 -1.176 -6.208 1.00 84.81 126 ALA A C 1
ATOM 987 O O . ALA A 1 126 ? 7.953 -0.623 -6.320 1.00 84.81 126 ALA A O 1
ATOM 988 N N . GLN A 1 127 ? 5.704 -0.543 -6.448 1.00 87.69 127 GLN A N 1
ATOM 989 C CA . GLN A 1 127 ? 5.625 0.875 -6.797 1.00 87.69 127 GLN A CA 1
ATOM 990 C C . GLN A 1 127 ? 6.005 1.785 -5.621 1.00 87.69 127 GLN A C 1
ATOM 992 O O . GLN A 1 127 ? 6.720 2.760 -5.821 1.00 87.69 127 GLN A O 1
ATOM 997 N N . ASN A 1 128 ? 5.601 1.470 -4.386 1.00 86.25 128 ASN A N 1
ATOM 998 C CA . ASN A 1 128 ? 6.014 2.235 -3.201 1.00 86.25 128 ASN A CA 1
ATOM 999 C C . ASN A 1 128 ? 7.546 2.247 -3.004 1.00 86.25 128 ASN A C 1
ATOM 1001 O O . ASN A 1 128 ? 8.106 3.205 -2.475 1.00 86.25 128 ASN A O 1
ATOM 1005 N N . CYS A 1 129 ? 8.243 1.207 -3.466 1.00 83.19 129 CYS A N 1
ATOM 1006 C CA . CYS A 1 129 ? 9.705 1.160 -3.512 1.00 83.19 129 CYS A CA 1
ATOM 1007 C C . CYS A 1 129 ? 10.321 1.964 -4.673 1.00 83.19 129 CYS A C 1
ATOM 1009 O O . CYS A 1 129 ? 11.545 2.053 -4.734 1.00 83.19 129 CYS A O 1
ATOM 1011 N N . ARG A 1 130 ? 9.508 2.521 -5.578 1.00 84.81 130 ARG A N 1
ATOM 1012 C CA . ARG A 1 130 ? 9.902 3.280 -6.778 1.00 84.81 130 ARG A CA 1
ATOM 1013 C C . ARG A 1 130 ? 9.029 4.541 -6.936 1.00 84.81 130 ARG A C 1
ATOM 1015 O O . ARG A 1 130 ? 8.285 4.621 -7.910 1.00 84.81 130 ARG A O 1
ATOM 1022 N N . PRO A 1 131 ? 9.032 5.504 -5.997 1.00 85.62 131 PRO A N 1
ATOM 1023 C CA . PRO A 1 131 ? 8.109 6.644 -6.048 1.00 85.62 131 PRO A CA 1
ATOM 1024 C C . PRO A 1 131 ? 8.197 7.462 -7.340 1.00 85.62 131 PRO A C 1
ATOM 1026 O O . PRO A 1 131 ? 7.163 7.869 -7.858 1.00 85.62 131 PRO A O 1
ATOM 1029 N N . ASP A 1 132 ? 9.400 7.610 -7.898 1.00 85.38 132 ASP A N 1
ATOM 1030 C CA . ASP A 1 132 ? 9.618 8.325 -9.161 1.00 85.38 132 ASP A CA 1
ATOM 1031 C C . ASP A 1 132 ? 9.501 7.423 -10.399 1.00 85.38 132 ASP A C 1
ATOM 1033 O O . ASP A 1 132 ? 9.656 7.886 -11.519 1.00 85.38 132 ASP A O 1
ATOM 1037 N N . CYS A 1 133 ? 9.140 6.147 -10.215 1.00 87.19 133 CYS A N 1
ATOM 1038 C CA . CYS A 1 133 ? 9.086 5.110 -11.252 1.00 87.19 133 CYS A CA 1
ATOM 1039 C C . CYS A 1 133 ? 10.460 4.713 -11.812 1.00 87.19 133 CYS A C 1
ATOM 1041 O O . CYS A 1 133 ? 10.565 4.296 -12.960 1.00 87.19 133 CYS A O 1
ATOM 1043 N N . ALA A 1 134 ? 11.516 4.782 -10.998 1.00 86.00 134 ALA A N 1
ATOM 1044 C CA . ALA A 1 134 ? 12.803 4.172 -11.329 1.00 86.00 134 ALA A CA 1
ATOM 1045 C C . ALA A 1 134 ? 12.650 2.649 -11.542 1.00 86.00 134 ALA A C 1
ATOM 1047 O O . ALA A 1 134 ? 11.943 1.981 -10.782 1.00 86.00 134 ALA A O 1
ATOM 1048 N N . THR A 1 135 ? 13.308 2.075 -12.552 1.00 82.00 135 THR A N 1
ATOM 1049 C CA . THR A 1 135 ? 13.261 0.629 -12.855 1.00 82.00 135 THR A CA 1
ATOM 1050 C C . THR A 1 135 ? 13.791 -0.194 -11.682 1.00 82.00 135 THR A C 1
ATOM 1052 O O . THR A 1 135 ? 13.174 -1.180 -11.248 1.00 82.00 135 THR A O 1
ATOM 1055 N N . LYS A 1 136 ? 14.889 0.268 -11.077 1.00 80.31 136 LYS A N 1
ATOM 1056 C CA . LYS A 1 136 ? 15.428 -0.316 -9.850 1.00 80.31 136 LYS A CA 1
ATOM 1057 C C . LYS A 1 136 ? 14.608 0.144 -8.647 1.00 80.31 136 LYS A C 1
ATOM 1059 O O . LYS A 1 136 ? 14.276 1.321 -8.532 1.00 80.31 136 LYS A O 1
ATOM 1064 N N . PRO A 1 137 ? 14.294 -0.757 -7.705 1.00 77.88 137 PRO A N 1
ATOM 1065 C CA . PRO A 1 137 ? 13.682 -0.358 -6.450 1.00 77.88 137 PRO A CA 1
ATOM 1066 C C . PRO A 1 137 ? 14.712 0.304 -5.539 1.00 77.88 137 PRO A C 1
ATOM 1068 O O . PRO A 1 137 ? 15.840 -0.177 -5.428 1.00 77.88 137 PRO A O 1
ATOM 1071 N N . ARG A 1 138 ? 14.281 1.325 -4.788 1.00 76.50 138 ARG A N 1
ATOM 1072 C CA . ARG A 1 138 ? 15.068 1.889 -3.686 1.00 76.50 138 ARG A CA 1
ATOM 1073 C C . ARG A 1 138 ? 15.517 0.772 -2.733 1.00 76.50 138 ARG A C 1
ATOM 1075 O O . ARG A 1 138 ? 16.662 0.692 -2.312 1.00 76.50 138 ARG A O 1
ATOM 1082 N N . LEU A 1 139 ? 14.609 -0.142 -2.396 1.00 71.44 139 LEU A N 1
ATOM 1083 C CA . LEU A 1 139 ? 14.862 -1.217 -1.439 1.00 71.44 139 LEU A CA 1
ATOM 1084 C C . LEU A 1 139 ? 14.343 -2.548 -1.967 1.00 71.44 139 LEU A C 1
ATOM 1086 O O . LEU A 1 139 ? 13.234 -2.616 -2.494 1.00 71.44 139 LEU A O 1
ATOM 1090 N N . ALA A 1 140 ? 15.112 -3.616 -1.749 1.00 68.25 140 ALA A N 1
ATOM 1091 C CA . ALA A 1 140 ? 14.620 -4.972 -1.943 1.00 68.25 140 ALA A CA 1
ATOM 1092 C C . ALA A 1 140 ? 13.488 -5.239 -0.941 1.00 68.25 140 ALA A C 1
ATOM 1094 O O . ALA A 1 140 ? 13.679 -5.104 0.271 1.00 68.25 140 ALA A O 1
ATOM 1095 N N . PHE A 1 141 ? 12.314 -5.598 -1.451 1.00 70.06 141 PHE A N 1
ATOM 1096 C CA . PHE A 1 141 ? 11.115 -5.770 -0.645 1.00 70.06 141 PHE A CA 1
ATOM 1097 C C . PHE A 1 141 ? 10.460 -7.115 -0.937 1.00 70.06 141 PHE A C 1
ATOM 1099 O O . PHE A 1 141 ? 10.141 -7.421 -2.083 1.00 70.06 141 PHE A O 1
ATOM 1106 N N . ASP A 1 142 ? 10.218 -7.906 0.108 1.00 74.00 142 ASP A N 1
ATOM 1107 C CA . ASP A 1 142 ? 9.556 -9.201 -0.032 1.00 74.00 142 ASP A CA 1
ATOM 1108 C C . ASP A 1 142 ? 8.088 -9.092 0.392 1.00 74.00 142 ASP A C 1
ATOM 1110 O O . ASP A 1 142 ? 7.738 -9.203 1.568 1.00 74.00 142 ASP A O 1
ATOM 1114 N N . SER A 1 143 ? 7.206 -8.902 -0.593 1.00 73.44 143 SER A N 1
ATOM 1115 C CA . SER A 1 143 ? 5.755 -8.806 -0.374 1.00 73.44 143 SER A CA 1
ATOM 1116 C C . SER A 1 143 ? 5.136 -10.034 0.294 1.00 73.44 143 SER A C 1
ATOM 1118 O O . SER A 1 143 ? 4.080 -9.912 0.915 1.00 73.44 143 SER A O 1
ATOM 1120 N N . SER A 1 144 ? 5.799 -11.195 0.237 1.00 72.88 144 SER A N 1
ATOM 1121 C CA . SER A 1 144 ? 5.326 -12.416 0.895 1.00 72.88 144 SER A CA 1
ATOM 1122 C C . SER A 1 144 ? 5.437 -12.361 2.418 1.00 72.88 144 SER A C 1
ATOM 1124 O O . SER A 1 144 ? 4.962 -13.272 3.086 1.00 72.88 144 SER A O 1
ATOM 1126 N N . LEU A 1 145 ? 6.047 -11.310 2.978 1.00 73.19 145 LEU A N 1
ATOM 1127 C CA . LEU A 1 145 ? 6.166 -11.077 4.418 1.00 73.19 145 LEU A CA 1
ATOM 1128 C C . LEU A 1 145 ? 5.069 -10.158 4.970 1.00 73.19 145 LEU A C 1
ATOM 1130 O O . LEU A 1 145 ? 4.966 -9.970 6.188 1.00 73.19 145 LEU A O 1
ATOM 1134 N N . TYR A 1 146 ? 4.246 -9.587 4.091 1.00 77.25 146 TYR A N 1
ATOM 1135 C CA . TYR A 1 146 ? 3.273 -8.565 4.440 1.00 77.25 146 TYR A CA 1
ATOM 1136 C C . TYR A 1 146 ? 1.843 -9.068 4.271 1.00 77.25 146 TYR A C 1
ATOM 1138 O O . TYR A 1 146 ? 1.515 -9.841 3.376 1.00 77.25 146 TYR A O 1
ATOM 1146 N N . GLY A 1 147 ? 0.988 -8.614 5.180 1.00 83.19 147 GLY A N 1
ATOM 1147 C CA . GLY A 1 147 ? -0.438 -8.880 5.182 1.00 83.19 147 GLY A CA 1
ATOM 1148 C C . GLY A 1 147 ? -1.176 -7.775 5.928 1.00 83.19 147 GLY A C 1
ATOM 1149 O O . GLY A 1 147 ? -0.563 -6.830 6.433 1.00 83.19 147 GLY A O 1
ATOM 1150 N N . ALA A 1 148 ? -2.495 -7.901 6.041 1.00 86.75 148 ALA A N 1
ATOM 1151 C CA . ALA A 1 148 ? -3.339 -6.879 6.661 1.00 86.75 148 ALA A CA 1
ATOM 1152 C C . ALA A 1 148 ? -2.886 -6.489 8.075 1.00 86.75 148 ALA A C 1
ATOM 1154 O O . ALA A 1 148 ? -2.802 -5.300 8.386 1.00 86.75 148 ALA A O 1
ATOM 1155 N N . LEU A 1 149 ? -2.527 -7.468 8.911 1.00 85.75 149 LEU A N 1
ATOM 1156 C CA . LEU A 1 149 ? -2.092 -7.202 10.281 1.00 85.75 149 LEU A CA 1
ATOM 1157 C C . LEU A 1 149 ? -0.730 -6.507 10.325 1.00 85.75 149 LEU A C 1
ATOM 1159 O O . LEU A 1 149 ? -0.607 -5.498 11.009 1.00 85.75 149 LEU A O 1
ATOM 1163 N N . SER A 1 150 ? 0.276 -6.985 9.583 1.00 83.81 150 SER A N 1
ATOM 1164 C CA . SER A 1 150 ? 1.609 -6.366 9.613 1.00 83.81 150 SER A CA 1
ATOM 1165 C C . SER A 1 150 ? 1.604 -4.955 9.028 1.00 83.81 150 SER A C 1
ATOM 1167 O O . SER A 1 150 ? 2.215 -4.062 9.610 1.00 83.81 150 SER A O 1
ATOM 1169 N N . ILE A 1 151 ? 0.854 -4.715 7.950 1.00 87.12 151 ILE A N 1
ATOM 1170 C CA . ILE A 1 151 ? 0.693 -3.373 7.377 1.00 87.12 151 ILE A CA 1
ATOM 1171 C C . ILE A 1 151 ? -0.047 -2.452 8.343 1.00 87.12 151 ILE A C 1
ATOM 1173 O O . ILE A 1 151 ? 0.372 -1.315 8.546 1.00 87.12 151 ILE A O 1
ATOM 1177 N N . THR A 1 152 ? -1.097 -2.946 9.000 1.00 90.00 152 THR A N 1
ATOM 1178 C CA . THR A 1 152 ? -1.806 -2.168 10.023 1.00 90.00 152 THR A CA 1
ATOM 1179 C C . THR A 1 152 ? -0.920 -1.857 11.222 1.00 90.00 152 THR A C 1
ATOM 1181 O O . THR A 1 152 ? -0.957 -0.737 11.715 1.00 90.00 152 THR A O 1
ATOM 1184 N N . SER A 1 153 ? -0.089 -2.796 11.672 1.00 89.00 153 SER A N 1
ATOM 1185 C CA . SER A 1 153 ? 0.845 -2.553 12.774 1.00 89.00 153 SER A CA 1
ATOM 1186 C C . SER A 1 153 ? 1.943 -1.546 12.423 1.00 89.00 153 SER A C 1
ATOM 1188 O O . SER A 1 153 ? 2.381 -0.813 13.303 1.00 89.00 153 SER A O 1
ATOM 1190 N N . LEU A 1 154 ? 2.413 -1.527 11.172 1.00 85.88 154 LEU A N 1
ATOM 1191 C CA . LEU A 1 154 ? 3.510 -0.655 10.738 1.00 85.88 154 LEU A CA 1
ATOM 1192 C C . LEU A 1 154 ? 3.046 0.749 10.345 1.00 85.88 154 LEU A C 1
ATOM 1194 O O . LEU A 1 154 ? 3.747 1.719 10.622 1.00 85.88 154 LEU A O 1
ATOM 1198 N N . TYR A 1 155 ? 1.895 0.849 9.681 1.00 89.19 155 TYR A N 1
ATOM 1199 C CA . TYR A 1 155 ? 1.454 2.084 9.033 1.00 89.19 155 TYR A CA 1
ATOM 1200 C C . TYR A 1 155 ? 0.073 2.562 9.480 1.00 89.19 155 TYR A C 1
ATOM 1202 O O . TYR A 1 155 ? -0.271 3.712 9.238 1.00 89.19 155 TYR A O 1
ATOM 1210 N N . GLY A 1 156 ? -0.736 1.703 10.101 1.00 90.62 156 GLY A N 1
ATOM 1211 C CA . GLY A 1 156 ? -2.062 2.078 10.581 1.00 90.62 156 GLY A CA 1
ATOM 1212 C C . GLY A 1 156 ? -2.006 2.887 11.875 1.00 90.62 156 GLY A C 1
ATOM 1213 O O . GLY A 1 156 ? -1.058 2.798 12.655 1.00 90.62 156 GLY A O 1
ATOM 1214 N N . SER A 1 157 ? -3.058 3.662 12.134 1.00 92.31 157 SER A N 1
ATOM 1215 C CA . SER A 1 157 ? -3.236 4.311 13.435 1.00 92.31 157 SER A CA 1
ATOM 1216 C C . SER A 1 157 ? -3.513 3.288 14.543 1.00 92.31 157 SER A C 1
ATOM 1218 O O . SER A 1 157 ? -4.016 2.190 14.290 1.00 92.31 157 SER A O 1
ATOM 1220 N N . GLU A 1 158 ? -3.265 3.665 15.800 1.00 92.06 158 GLU A N 1
ATOM 1221 C CA . GLU A 1 158 ? -3.580 2.815 16.960 1.00 92.06 158 GLU A CA 1
ATOM 1222 C C . GLU A 1 158 ? -5.053 2.367 16.956 1.00 92.06 158 GLU A C 1
ATOM 1224 O O . GLU A 1 158 ? -5.361 1.196 17.178 1.00 92.06 158 GLU A O 1
ATOM 1229 N N . ALA A 1 159 ? -5.964 3.284 16.619 1.00 92.69 159 ALA A N 1
ATOM 1230 C CA . ALA A 1 159 ? -7.393 3.002 16.528 1.00 92.69 159 ALA A CA 1
ATOM 1231 C C . ALA A 1 159 ? -7.725 1.982 15.424 1.00 92.69 159 ALA A C 1
ATOM 1233 O O . ALA A 1 159 ? -8.645 1.173 15.579 1.00 92.69 159 ALA A O 1
ATOM 1234 N N . MET A 1 160 ? -6.986 1.998 14.310 1.00 91.44 160 MET A N 1
ATOM 1235 C CA . MET A 1 160 ? -7.128 0.989 13.265 1.00 91.44 160 MET A CA 1
ATOM 1236 C C . MET A 1 160 ? -6.604 -0.369 13.721 1.00 91.44 160 MET A C 1
ATOM 1238 O O . MET A 1 160 ? -7.277 -1.374 13.503 1.00 91.44 160 MET A O 1
ATOM 1242 N N . LEU A 1 161 ?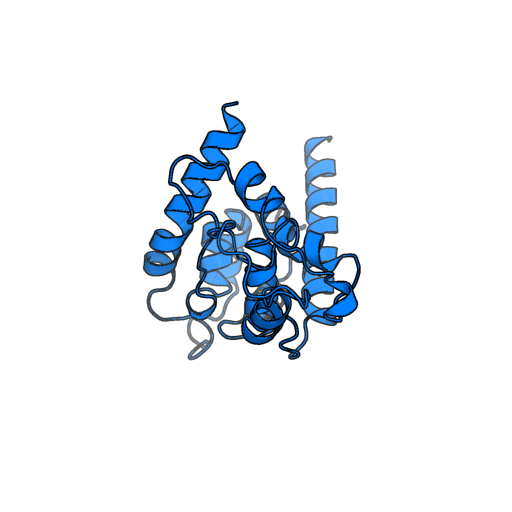 -5.447 -0.410 14.385 1.00 91.56 161 LEU A N 1
ATOM 1243 C CA . LEU A 1 161 ? -4.891 -1.657 14.902 1.00 91.56 161 LEU A CA 1
ATOM 1244 C C . LEU A 1 161 ? -5.848 -2.322 15.895 1.00 91.56 161 LEU A C 1
ATOM 1246 O O . LEU A 1 161 ? -6.157 -3.500 15.733 1.00 91.56 161 LEU A O 1
ATOM 1250 N N . GLN A 1 162 ? -6.382 -1.560 16.853 1.00 91.25 162 GLN A N 1
ATOM 1251 C CA . GLN A 1 162 ? -7.412 -2.046 17.778 1.00 91.25 162 GLN A CA 1
ATOM 1252 C C . GLN A 1 162 ? -8.623 -2.595 17.016 1.00 91.25 162 GLN A C 1
ATOM 1254 O O . GLN A 1 162 ? -9.063 -3.713 17.257 1.00 91.25 162 GLN A O 1
ATOM 1259 N N . ARG A 1 163 ? -9.113 -1.853 16.015 1.00 90.44 163 ARG A N 1
ATOM 1260 C CA . ARG A 1 163 ? -10.250 -2.283 15.197 1.00 90.44 163 ARG A CA 1
ATOM 1261 C C . ARG A 1 163 ? -9.987 -3.571 14.413 1.00 90.44 163 ARG A C 1
ATOM 1263 O O . ARG A 1 163 ? -10.910 -4.371 14.282 1.00 90.44 163 ARG A O 1
ATOM 1270 N N . VAL A 1 164 ? -8.790 -3.749 13.856 1.00 88.62 164 VAL A N 1
ATOM 1271 C CA . VAL A 1 164 ? -8.400 -4.979 13.152 1.00 88.62 164 VAL A CA 1
ATOM 1272 C C . VAL A 1 164 ? -8.346 -6.138 14.144 1.00 88.62 164 VAL A C 1
ATOM 1274 O O . VAL A 1 164 ? -8.936 -7.174 13.867 1.00 88.62 164 VAL A O 1
ATOM 1277 N N . LEU A 1 165 ? -7.746 -5.958 15.321 1.00 88.50 165 LEU A N 1
ATOM 1278 C CA . LEU A 1 165 ? -7.704 -6.999 16.355 1.00 88.50 165 LEU A CA 1
ATOM 1279 C C . LEU A 1 165 ? -9.100 -7.390 16.868 1.00 88.50 165 LEU A C 1
ATOM 1281 O O . LEU A 1 165 ? -9.342 -8.566 17.116 1.00 88.50 165 LEU A O 1
ATOM 1285 N N . ASP A 1 166 ? -10.022 -6.431 16.976 1.00 87.94 166 ASP A N 1
ATOM 1286 C CA . ASP A 1 166 ? -11.385 -6.673 17.465 1.00 87.94 166 ASP A CA 1
ATOM 1287 C C . ASP A 1 166 ? -12.301 -7.351 16.434 1.00 87.94 166 ASP A C 1
ATOM 1289 O O . ASP A 1 166 ? -13.268 -8.017 16.807 1.00 87.94 166 ASP A O 1
ATOM 1293 N N . LYS A 1 167 ? -12.077 -7.101 15.137 1.00 84.81 167 LYS A N 1
ATOM 1294 C CA . LYS A 1 167 ? -13.023 -7.475 14.068 1.00 84.81 167 LYS A CA 1
ATOM 1295 C C . LYS A 1 167 ? -12.512 -8.524 13.093 1.00 84.81 167 LYS A C 1
ATOM 1297 O O . LYS A 1 167 ? -13.332 -9.049 12.343 1.00 84.81 167 LYS A O 1
ATOM 1302 N N . SER A 1 168 ? -11.209 -8.778 13.051 1.00 78.56 168 SER A N 1
ATOM 1303 C CA . SER A 1 168 ? -10.655 -9.802 12.163 1.00 78.56 168 SER A CA 1
ATOM 1304 C C . SER A 1 168 ? -10.870 -11.175 12.782 1.00 78.56 168 SER A C 1
ATOM 1306 O O . SER A 1 168 ? -10.684 -11.357 13.986 1.00 78.56 168 SER A O 1
ATOM 1308 N N . ASP A 1 169 ? -11.231 -12.151 11.957 1.00 71.69 169 ASP A N 1
ATOM 1309 C CA . ASP A 1 169 ? -11.297 -13.545 12.384 1.00 71.69 169 ASP A CA 1
ATOM 1310 C C . ASP A 1 169 ? -9.883 -14.143 12.407 1.00 71.69 169 ASP A C 1
ATOM 1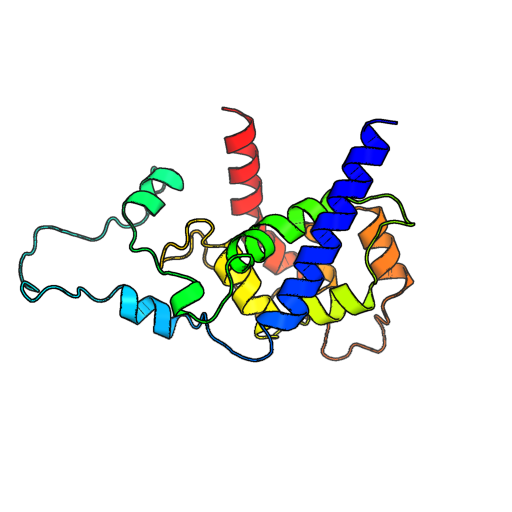312 O O . ASP A 1 169 ? -9.425 -14.765 11.451 1.00 71.69 169 ASP A O 1
ATOM 1316 N N . LEU A 1 170 ? -9.153 -13.900 13.497 1.00 66.06 170 LEU A N 1
ATOM 1317 C CA . LEU A 1 170 ? -7.779 -14.385 13.658 1.00 66.06 170 LEU A CA 1
ATOM 1318 C C . LEU A 1 170 ? -7.700 -15.920 13.783 1.00 66.06 170 LEU A C 1
ATOM 1320 O O . LEU A 1 170 ? -6.629 -16.484 13.561 1.00 66.06 170 LEU A O 1
ATOM 1324 N N . ASP A 1 171 ? -8.818 -16.579 14.106 1.00 55.59 171 ASP A N 1
ATOM 1325 C CA . ASP A 1 171 ? -8.903 -18.023 14.342 1.00 55.59 171 ASP A CA 1
ATOM 1326 C C . ASP A 1 171 ? -9.296 -18.808 13.070 1.00 55.59 171 ASP A C 1
ATOM 1328 O O . ASP A 1 171 ? -8.903 -19.966 12.912 1.00 55.59 171 ASP A O 1
ATOM 1332 N N . GLY A 1 172 ? -10.041 -18.191 12.142 1.00 48.91 172 GLY A N 1
ATOM 1333 C CA . GLY A 1 172 ? -10.467 -18.784 10.864 1.00 48.91 172 GLY A CA 1
ATOM 1334 C C . GLY A 1 172 ? -9.522 -18.555 9.673 1.00 48.91 172 GLY A C 1
ATOM 1335 O O . GLY A 1 172 ? -9.654 -19.221 8.643 1.00 48.91 172 GLY A O 1
ATOM 1336 N N . LEU A 1 173 ? -8.548 -17.645 9.789 1.00 50.66 173 LEU A N 1
ATOM 1337 C CA . LEU A 1 173 ? -7.645 -17.214 8.708 1.00 50.66 173 LEU A CA 1
ATOM 1338 C C . LEU A 1 173 ? -6.417 -18.135 8.513 1.00 50.66 173 LEU A C 1
ATOM 1340 O O . LEU A 1 173 ? -5.275 -17.674 8.489 1.00 50.66 173 LEU A O 1
ATOM 1344 N N . GLY A 1 174 ? -6.639 -19.439 8.326 1.00 46.94 174 GLY A N 1
ATOM 1345 C CA . GLY A 1 174 ? -5.575 -20.447 8.165 1.00 46.94 174 GLY A CA 1
ATOM 1346 C C . GLY A 1 174 ? -4.522 -20.164 7.074 1.00 46.94 174 GLY A C 1
ATOM 1347 O O . GLY A 1 174 ? -3.425 -20.703 7.172 1.00 46.94 174 GLY A O 1
ATOM 1348 N N . ASP A 1 175 ? -4.814 -19.278 6.109 1.00 53.03 175 ASP A N 1
ATOM 1349 C CA . ASP A 1 175 ? -3.918 -18.917 4.994 1.00 53.03 175 ASP A CA 1
ATOM 1350 C C . ASP A 1 175 ? -3.630 -17.406 4.838 1.00 53.03 175 ASP A C 1
ATOM 1352 O O . ASP A 1 175 ? -2.777 -17.023 4.039 1.00 53.03 175 ASP A O 1
ATOM 1356 N N . ALA A 1 176 ? -4.316 -16.515 5.563 1.00 51.09 176 ALA A N 1
ATOM 1357 C CA . ALA A 1 176 ? -4.238 -15.066 5.304 1.00 51.09 176 ALA A CA 1
ATOM 1358 C C . ALA A 1 176 ? -3.377 -14.278 6.309 1.00 51.09 176 ALA A C 1
ATOM 1360 O O . ALA A 1 176 ? -3.076 -13.104 6.075 1.00 51.09 176 ALA A O 1
ATOM 1361 N N . PHE A 1 177 ? -2.890 -14.930 7.369 1.00 56.09 177 PHE A N 1
ATOM 1362 C CA . PHE A 1 177 ? -1.837 -14.389 8.226 1.00 56.09 177 PHE A CA 1
ATOM 1363 C C . PHE A 1 177 ? -0.594 -15.273 8.176 1.00 56.09 177 PHE A C 1
ATOM 1365 O O . PHE A 1 177 ? -0.604 -16.441 8.554 1.00 56.09 177 PHE A O 1
ATOM 1372 N N . LEU A 1 178 ? 0.508 -14.686 7.717 1.00 56.59 178 LEU A N 1
ATOM 1373 C CA . LEU A 1 178 ? 1.794 -15.365 7.622 1.00 56.59 178 LEU A CA 1
ATOM 1374 C C . LEU A 1 178 ? 2.326 -15.702 9.023 1.00 56.59 178 LEU A C 1
ATOM 1376 O O . LEU A 1 178 ? 2.229 -14.870 9.928 1.00 56.59 178 LEU A O 1
ATOM 1380 N N . PRO A 1 179 ? 2.959 -16.866 9.231 1.00 52.19 179 PRO A N 1
ATOM 1381 C CA . PRO A 1 179 ? 3.646 -17.153 10.482 1.00 52.19 179 PRO A CA 1
ATOM 1382 C C . PRO A 1 179 ? 4.896 -16.261 10.627 1.00 52.19 179 PRO A C 1
ATOM 1384 O O . PRO A 1 179 ? 5.810 -16.311 9.808 1.00 52.19 179 PRO A O 1
ATOM 1387 N N . ARG A 1 180 ? 4.968 -15.484 11.720 1.00 54.19 180 ARG A N 1
ATOM 1388 C CA . ARG A 1 180 ? 6.073 -14.558 12.087 1.00 54.19 180 ARG A CA 1
ATOM 1389 C C . ARG A 1 180 ? 6.327 -13.365 11.126 1.00 54.19 180 ARG A C 1
ATOM 1391 O O . ARG A 1 180 ? 7.485 -13.111 10.788 1.00 54.19 180 ARG A O 1
ATOM 1398 N N . PRO A 1 181 ? 5.314 -12.569 10.738 1.00 54.75 181 PRO A N 1
ATOM 1399 C CA . PRO A 1 181 ? 5.494 -11.489 9.768 1.00 54.75 181 PRO A CA 1
ATOM 1400 C C . PRO A 1 181 ? 6.159 -10.257 10.393 1.00 54.75 181 PRO A C 1
ATOM 1402 O O . PRO A 1 181 ? 7.015 -9.639 9.777 1.00 54.75 181 PRO A O 1
ATOM 1405 N N . VAL A 1 182 ? 5.839 -9.936 11.652 1.00 54.72 182 VAL A N 1
ATOM 1406 C CA . VAL A 1 182 ? 6.300 -8.704 12.314 1.00 54.72 182 VAL A CA 1
ATOM 1407 C C . VAL A 1 182 ? 7.821 -8.650 12.466 1.00 54.72 182 VAL A C 1
ATOM 1409 O O . VAL A 1 182 ? 8.400 -7.600 12.231 1.00 54.72 182 VAL A O 1
ATOM 1412 N N . MET A 1 183 ? 8.486 -9.761 12.809 1.00 54.03 183 MET A N 1
ATOM 1413 C CA . MET A 1 183 ? 9.947 -9.761 12.993 1.00 54.03 183 MET A CA 1
ATOM 1414 C C . MET A 1 183 ? 10.695 -9.605 11.666 1.00 54.03 183 MET A C 1
ATOM 1416 O O . MET A 1 183 ? 11.590 -8.777 11.573 1.00 54.03 183 MET A O 1
ATOM 1420 N N . LYS A 1 184 ? 10.293 -10.344 10.623 1.00 55.88 184 LYS A N 1
ATOM 1421 C CA . LYS A 1 184 ? 10.936 -10.234 9.306 1.00 55.88 184 LYS A CA 1
ATOM 1422 C C . LYS A 1 184 ? 10.618 -8.907 8.609 1.00 55.88 184 LYS A C 1
ATOM 1424 O O . LYS A 1 184 ? 11.494 -8.337 7.971 1.00 55.88 184 LYS A O 1
ATOM 1429 N N . ALA A 1 185 ? 9.392 -8.403 8.760 1.00 54.41 185 ALA A N 1
ATOM 1430 C CA . ALA A 1 185 ? 9.022 -7.085 8.261 1.00 54.41 185 ALA A CA 1
ATOM 1431 C C . ALA A 1 185 ? 9.793 -5.984 9.001 1.00 54.41 185 ALA A C 1
ATOM 1433 O O . ALA A 1 185 ? 10.301 -5.082 8.353 1.00 54.41 185 ALA A O 1
ATOM 1434 N N . ALA A 1 186 ? 9.955 -6.072 10.328 1.00 58.03 186 ALA A N 1
ATOM 1435 C CA . ALA A 1 186 ? 10.741 -5.103 11.096 1.00 58.03 186 ALA A CA 1
ATOM 1436 C C . ALA A 1 186 ? 12.198 -5.011 10.612 1.00 58.03 186 ALA A C 1
ATOM 1438 O O . ALA A 1 186 ? 12.713 -3.900 10.484 1.00 58.03 186 ALA A O 1
ATOM 1439 N N . ASP A 1 187 ? 12.825 -6.139 10.262 1.00 57.44 187 ASP A N 1
ATOM 1440 C CA . ASP A 1 187 ? 14.182 -6.155 9.700 1.00 57.44 187 ASP A CA 1
ATOM 1441 C C . ASP A 1 187 ? 14.272 -5.394 8.357 1.00 57.44 187 ASP A C 1
ATOM 1443 O O . ASP A 1 187 ? 15.276 -4.728 8.097 1.00 57.44 187 ASP A O 1
ATOM 1447 N N . GLN A 1 188 ? 13.211 -5.413 7.535 1.00 56.50 188 GLN A N 1
ATOM 1448 C CA . GLN A 1 188 ? 13.115 -4.648 6.276 1.00 56.50 188 GLN A CA 1
ATOM 1449 C C . GLN A 1 188 ? 12.641 -3.191 6.469 1.00 56.50 188 GLN A C 1
ATOM 1451 O O . GLN A 1 188 ? 12.975 -2.319 5.666 1.00 56.50 188 GLN A O 1
ATOM 1456 N N . SER A 1 189 ? 11.897 -2.895 7.540 1.00 53.06 189 SER A N 1
ATOM 1457 C CA . SER A 1 189 ? 11.376 -1.553 7.858 1.00 53.06 189 SER A CA 1
ATOM 1458 C C . SER A 1 189 ? 12.416 -0.629 8.498 1.00 53.06 189 SER A C 1
ATOM 1460 O O . SER A 1 189 ? 12.303 0.593 8.384 1.00 53.06 189 SER A O 1
ATOM 1462 N N . LEU A 1 190 ? 13.419 -1.180 9.192 1.00 47.47 190 LEU A N 1
ATOM 1463 C CA . LEU A 1 190 ? 14.438 -0.403 9.912 1.00 47.47 190 LEU A CA 1
ATOM 1464 C C . LEU A 1 190 ? 15.198 0.600 9.014 1.00 47.47 190 LEU A C 1
ATOM 1466 O O . LEU A 1 190 ? 15.336 1.757 9.422 1.00 47.47 190 LEU A O 1
ATOM 1470 N N . PRO A 1 191 ? 15.619 0.249 7.782 1.00 49.84 191 PRO A N 1
ATOM 1471 C CA . PRO A 1 191 ? 16.188 1.215 6.839 1.00 49.84 191 PRO A CA 1
ATOM 1472 C C . PRO A 1 191 ? 15.205 2.320 6.410 1.00 49.84 191 PRO A C 1
ATOM 1474 O O . PRO A 1 191 ? 15.611 3.475 6.269 1.00 49.84 191 PRO A O 1
ATOM 1477 N N . GLN A 1 192 ? 13.912 2.005 6.241 1.00 49.28 192 GLN A N 1
ATOM 1478 C CA . GLN A 1 192 ? 12.888 2.984 5.840 1.00 49.28 192 GLN A CA 1
ATOM 1479 C C . GLN A 1 192 ? 12.583 4.003 6.941 1.00 49.28 192 GLN A C 1
ATOM 1481 O O . GLN A 1 192 ? 12.491 5.201 6.666 1.00 49.28 192 GLN A O 1
ATOM 1486 N N . ILE A 1 193 ? 12.469 3.543 8.191 1.00 48.31 193 ILE A N 1
ATOM 1487 C CA . ILE A 1 193 ? 12.236 4.407 9.356 1.00 48.31 193 ILE A CA 1
ATOM 1488 C C . ILE A 1 193 ? 13.451 5.318 9.583 1.00 48.31 193 ILE A C 1
ATOM 1490 O O . ILE A 1 193 ? 13.286 6.527 9.738 1.00 48.31 193 ILE A O 1
ATOM 1494 N N . CYS A 1 194 ? 14.672 4.773 9.510 1.00 37.34 194 CYS A N 1
ATOM 1495 C CA . CYS A 1 194 ? 15.903 5.556 9.665 1.00 37.34 194 CYS A CA 1
ATOM 1496 C C . CYS A 1 194 ? 16.074 6.651 8.598 1.00 37.34 194 CYS A C 1
ATOM 1498 O O . CYS A 1 194 ? 16.557 7.735 8.927 1.00 37.34 194 CYS A O 1
ATOM 1500 N N . ASN A 1 195 ? 15.670 6.409 7.345 1.00 43.47 195 ASN A N 1
ATOM 1501 C CA . ASN A 1 195 ? 15.773 7.412 6.280 1.00 43.47 195 ASN A CA 1
ATOM 1502 C C . ASN A 1 195 ? 14.633 8.448 6.310 1.00 43.47 195 ASN A C 1
ATOM 1504 O O . ASN A 1 195 ? 14.914 9.639 6.168 1.00 43.47 195 ASN A O 1
ATOM 1508 N N . LYS A 1 196 ? 13.377 8.054 6.596 1.00 44.41 196 LYS A N 1
ATOM 1509 C CA . LYS A 1 196 ? 12.272 9.022 6.792 1.00 44.41 196 LYS A CA 1
ATOM 1510 C C . LYS A 1 196 ? 12.518 9.955 7.992 1.00 44.41 196 LYS A C 1
ATOM 1512 O O . LYS A 1 196 ? 12.098 11.107 7.965 1.00 44.41 196 LYS A O 1
ATOM 1517 N N . GLU A 1 197 ? 13.216 9.492 9.031 1.00 35.50 197 GLU A N 1
ATOM 1518 C CA . GLU A 1 197 ? 13.635 10.304 10.190 1.00 35.50 197 GLU A CA 1
ATOM 1519 C C . GLU A 1 197 ? 14.841 11.227 9.914 1.00 35.50 197 GLU A C 1
ATOM 1521 O O . GLU A 1 197 ? 15.070 12.174 10.674 1.00 35.50 197 GLU A O 1
ATOM 1526 N N . ARG A 1 198 ? 15.631 10.958 8.863 1.00 33.03 198 ARG A N 1
ATOM 1527 C CA . ARG A 1 198 ? 16.725 11.835 8.403 1.00 33.03 198 ARG A CA 1
ATOM 1528 C C . ARG A 1 198 ? 16.198 12.988 7.555 1.00 33.03 198 ARG A C 1
ATOM 1530 O O . ARG A 1 198 ? 16.517 14.126 7.855 1.00 33.03 198 ARG A O 1
ATOM 1537 N N . LEU A 1 199 ? 15.299 12.706 6.611 1.00 36.28 199 LEU A N 1
ATOM 1538 C CA . LEU A 1 199 ? 14.662 13.713 5.745 1.00 36.28 199 LEU A CA 1
ATOM 1539 C C . LEU A 1 199 ? 13.767 14.718 6.497 1.00 36.28 199 LEU A C 1
ATOM 1541 O O . LEU A 1 199 ? 13.419 15.755 5.955 1.00 36.28 199 LEU A O 1
ATOM 1545 N N . LYS A 1 200 ? 13.379 14.430 7.748 1.00 36.22 200 LYS A N 1
ATOM 1546 C CA . LYS A 1 200 ? 12.664 15.381 8.625 1.00 36.22 200 LYS A CA 1
ATOM 1547 C C . LYS A 1 200 ? 13.592 16.303 9.428 1.00 36.22 200 LYS A C 1
ATOM 1549 O O . LYS A 1 200 ? 13.093 17.132 10.189 1.00 36.22 200 LYS A O 1
ATOM 1554 N N . ARG A 1 201 ? 14.911 16.093 9.360 1.00 33.06 201 ARG A N 1
ATOM 1555 C CA . ARG A 1 201 ? 15.923 16.818 10.147 1.00 33.06 201 ARG A CA 1
ATOM 1556 C C . ARG A 1 201 ? 16.788 17.778 9.328 1.00 33.06 201 ARG A C 1
ATOM 1558 O O . ARG A 1 201 ? 17.556 18.508 9.953 1.00 33.06 201 ARG A O 1
ATOM 1565 N N . ASP A 1 202 ? 16.602 17.809 8.013 1.00 34.69 202 ASP A N 1
ATOM 1566 C CA . ASP A 1 202 ? 17.174 18.787 7.082 1.00 34.69 202 ASP A CA 1
ATOM 1567 C C . ASP A 1 202 ? 16.063 19.707 6.544 1.00 34.69 202 ASP A C 1
ATOM 1569 O O . ASP A 1 202 ? 16.355 20.899 6.288 1.00 34.69 202 ASP A O 1
#

Secondary structure (DSSP, 8-state):
-HHHHHHHHHHHHHHHHHHHHHHHSTT--TT-HHHHHHHTS--SS-TT-TT-------TT--HHHHHHTS-B--TTTTT--TTHHHHHHHHHHHHHH---TTTSPPHHHHHHHT-TT-HHHHHHHHHHT-TT-BSS-SS---GGG--HHHHHHHHS-HHHHHHHHHHS-TTT-TTTS-SSHHHHHHHHHHHHHHHHTTTT--

pLDDT: mean 73.73, std 17.54, range [33.03, 96.12]

Foldseek 3Di:
DVLVVVLLVLLVLLVVLLVLLLPQLPQDLLLPLVVLVVQVPPPDPPPPPPPDDPPDDDPPDDPVRNQVSFDADDVVVSVGDPCLLVSLQCSLQSQASHQDPVSHDDLVSLQSCFQAPGSSQVSSVQSNQPSVRGSDGVADDDSNLTGSQLSCVVRHHPNNNVVNVVPPPPPPCPPRDDPPSNVVVCVRCVVVVVVVVVVVVD